Protein AF-A0A9E5GYP3-F1 (afdb_monomer)

Sequence (177 aa):
MTAVTFFKGFFLGASLIMAIGLQNAFVLRQGIKKHHVFVTALTASLIDVMLIGSGVLGFGALLEKFPSLITYITWGGAAFLIVYGAKSFYRAFKPAVLSQDQAKGLIQQGSAKEIILIIMGISLLNPHVYLDTVVLIGGLAAGYGEQGKYIFGLGAMIASFCWFFALGYGARLLAPF

Nearest PDB structures (foldseek):
  9baa-assembly1_A  TM=1.737E-01  e=2.968E+00  Acetivibrio thermocellus ATCC 27405
  8vp9-assembly1_A  TM=1.702E-01  e=5.700E+00  Acetivibrio thermocellus ATCC 27405
  8vp6-assembly1_B  TM=1.691E-01  e=8.277E+00  Acetivibrio thermocellus ATCC 27405
  4ry2-assembly1_B  TM=1.717E-01  e=9.086E+00  Acetivibrio thermocellus ATCC 27405

Structure (mmCIF, N/CA/C/O backbone):
data_AF-A0A9E5GYP3-F1
#
_entry.id   AF-A0A9E5GYP3-F1
#
loop_
_atom_site.group_PDB
_atom_site.id
_atom_site.type_symbol
_atom_site.label_atom_id
_atom_site.label_alt_id
_atom_site.label_comp_id
_atom_site.label_asym_id
_atom_site.label_entity_id
_atom_site.label_seq_id
_atom_site.pdbx_PDB_ins_code
_atom_site.Cartn_x
_atom_site.Cartn_y
_atom_site.Cartn_z
_atom_site.occupancy
_atom_site.B_iso_or_equiv
_atom_site.auth_seq_id
_atom_site.auth_comp_id
_atom_site.auth_asym_id
_atom_site.auth_atom_id
_atom_site.pdbx_PDB_model_num
ATOM 1 N N . MET A 1 1 ? -26.159 -1.024 12.342 1.00 70.94 1 MET A N 1
ATOM 2 C CA . MET A 1 1 ? -24.928 -0.272 12.694 1.00 70.94 1 MET A CA 1
ATOM 3 C C . MET A 1 1 ? -23.683 -0.851 12.018 1.00 70.94 1 MET A C 1
ATOM 5 O O . MET A 1 1 ? -22.913 -0.086 11.461 1.00 70.94 1 MET A O 1
ATOM 9 N N . THR A 1 2 ? -23.536 -2.176 11.958 1.00 85.75 2 THR A N 1
ATOM 10 C CA . THR A 1 2 ? -22.434 -2.932 11.321 1.00 85.75 2 THR A CA 1
ATOM 11 C C . THR A 1 2 ? -22.133 -2.526 9.871 1.00 85.75 2 THR A C 1
ATOM 13 O O . THR A 1 2 ? -21.001 -2.179 9.552 1.00 85.75 2 THR A O 1
ATOM 16 N N . ALA A 1 3 ? -23.149 -2.500 9.000 1.00 90.81 3 ALA A N 1
ATOM 17 C CA . ALA A 1 3 ? -22.970 -2.144 7.587 1.00 90.81 3 ALA A CA 1
ATOM 18 C C . ALA A 1 3 ? -22.497 -0.692 7.396 1.00 90.81 3 ALA A C 1
ATOM 20 O O . ALA A 1 3 ? -21.638 -0.416 6.566 1.00 90.81 3 ALA A O 1
ATOM 21 N N . VAL A 1 4 ? -23.008 0.237 8.208 1.00 93.62 4 VAL A N 1
ATOM 22 C CA . VAL A 1 4 ? -22.588 1.645 8.166 1.00 93.62 4 VAL A CA 1
ATOM 23 C C . VAL A 1 4 ? -21.117 1.772 8.565 1.00 93.62 4 VAL A C 1
ATOM 25 O O . VAL A 1 4 ? -20.367 2.468 7.890 1.00 93.62 4 VAL A O 1
ATOM 28 N N . THR A 1 5 ? -20.679 1.072 9.615 1.00 93.75 5 THR A N 1
ATOM 29 C CA . THR A 1 5 ? -19.269 1.045 10.036 1.00 93.75 5 THR A CA 1
ATOM 30 C C . THR A 1 5 ? -18.357 0.482 8.947 1.00 93.75 5 THR A C 1
ATOM 32 O O . THR A 1 5 ? -17.301 1.053 8.682 1.00 93.75 5 THR A O 1
ATOM 35 N N . PHE A 1 6 ? -18.789 -0.587 8.274 1.00 96.25 6 PHE A N 1
ATOM 36 C CA . PHE A 1 6 ? -18.064 -1.163 7.145 1.00 96.25 6 PHE A CA 1
ATOM 37 C C . PHE A 1 6 ? -17.876 -0.145 6.015 1.00 96.25 6 PHE A C 1
ATOM 39 O O . PHE A 1 6 ? -16.750 0.104 5.592 1.00 96.25 6 PHE A O 1
ATOM 46 N N . PHE A 1 7 ? -18.959 0.496 5.560 1.00 96.75 7 PHE A N 1
ATOM 47 C CA . PHE A 1 7 ? -18.877 1.477 4.476 1.00 96.75 7 PHE A CA 1
ATOM 48 C C . PHE A 1 7 ? -18.077 2.721 4.867 1.00 96.75 7 PHE A C 1
ATOM 50 O O . PHE A 1 7 ? -17.351 3.254 4.035 1.00 96.75 7 PHE A O 1
ATOM 57 N N . LYS A 1 8 ? -18.139 3.161 6.130 1.00 95.19 8 LYS A N 1
ATOM 58 C CA . LYS A 1 8 ? -17.270 4.240 6.623 1.00 95.19 8 LYS A CA 1
ATOM 59 C C . LYS A 1 8 ? -15.792 3.868 6.506 1.00 95.19 8 LYS A C 1
ATOM 61 O O . LYS A 1 8 ? -15.014 4.678 6.012 1.00 95.19 8 LYS A O 1
ATOM 66 N N . GLY A 1 9 ? -15.423 2.649 6.904 1.00 95.00 9 GLY A N 1
ATOM 67 C CA . GLY A 1 9 ? -14.063 2.135 6.740 1.00 95.00 9 GLY A CA 1
ATOM 68 C C . GLY A 1 9 ? -13.656 2.025 5.273 1.00 95.00 9 GLY A C 1
ATOM 69 O O . GLY A 1 9 ? -12.572 2.461 4.900 1.00 95.00 9 GLY A O 1
ATOM 70 N N . PHE A 1 10 ? -14.558 1.527 4.426 1.00 97.00 10 PHE A N 1
ATOM 71 C CA . PHE A 1 10 ? -14.339 1.412 2.986 1.00 97.00 10 PHE A CA 1
ATOM 72 C C . PHE A 1 10 ? -14.071 2.768 2.328 1.00 97.00 10 PHE A C 1
ATOM 74 O O . PHE A 1 10 ? -13.050 2.933 1.670 1.00 97.00 10 PHE A O 1
ATOM 81 N N . PHE A 1 11 ? -14.951 3.756 2.513 1.00 96.25 11 PHE A N 1
ATOM 82 C CA . PHE A 1 11 ? -14.794 5.060 1.866 1.00 96.25 11 PHE A CA 1
ATOM 83 C C . PHE A 1 11 ? -13.613 5.849 2.424 1.00 96.25 11 PHE A C 1
ATOM 85 O O . PHE A 1 11 ? -12.901 6.487 1.649 1.00 96.25 11 PHE A O 1
ATOM 92 N N . LEU A 1 12 ? -13.361 5.772 3.735 1.00 94.19 12 LEU A N 1
ATOM 93 C CA . LEU A 1 12 ? -12.178 6.399 4.312 1.00 94.19 12 LEU A CA 1
ATOM 94 C C . LEU A 1 12 ? -10.899 5.756 3.759 1.00 94.19 12 LEU A C 1
ATOM 96 O O . LEU A 1 12 ? -10.033 6.469 3.257 1.00 94.19 12 LEU A O 1
ATOM 100 N N . GLY A 1 13 ? -10.802 4.424 3.789 1.00 92.81 13 GLY A N 1
ATOM 101 C CA . GLY A 1 13 ? -9.663 3.693 3.235 1.00 92.81 13 GLY A CA 1
ATOM 102 C C . GLY A 1 13 ? -9.452 4.014 1.756 1.00 92.81 13 GLY A C 1
ATOM 103 O O . GLY A 1 13 ? -8.348 4.374 1.360 1.00 92.81 13 GLY A O 1
ATOM 104 N N . ALA A 1 14 ? -10.521 3.998 0.956 1.00 93.19 14 ALA A N 1
ATOM 105 C CA . ALA A 1 14 ? -10.467 4.385 -0.450 1.00 93.19 14 ALA A CA 1
ATOM 106 C C . ALA A 1 14 ? -9.931 5.812 -0.631 1.00 93.19 14 ALA A C 1
ATOM 108 O O . ALA A 1 14 ? -9.063 6.020 -1.469 1.00 93.19 14 ALA A O 1
ATOM 109 N N . SER A 1 15 ? -10.402 6.784 0.158 1.00 92.50 15 SER A N 1
ATOM 110 C CA . SER A 1 15 ? -9.975 8.184 0.029 1.00 92.50 15 SER A CA 1
ATOM 111 C C . SER A 1 15 ? -8.478 8.382 0.285 1.00 92.50 15 SER A C 1
ATOM 113 O O . SER A 1 15 ? -7.828 9.134 -0.439 1.00 92.50 15 SER A O 1
ATOM 115 N N . LEU A 1 16 ? -7.922 7.661 1.262 1.00 89.06 16 LEU A N 1
ATOM 116 C CA . LEU A 1 16 ? -6.511 7.750 1.635 1.00 89.06 16 LEU A CA 1
ATOM 117 C C . LEU A 1 16 ? -5.613 7.031 0.623 1.00 89.06 16 LEU A C 1
ATOM 119 O O . LEU A 1 16 ? -4.602 7.575 0.194 1.00 89.06 16 LEU A O 1
ATOM 123 N N . ILE A 1 17 ? -6.008 5.832 0.187 1.00 88.50 17 ILE A N 1
ATOM 124 C CA . ILE A 1 17 ? -5.211 5.011 -0.739 1.00 88.50 17 ILE A CA 1
ATOM 125 C C . ILE A 1 17 ? -5.249 5.585 -2.166 1.00 88.50 17 ILE A C 1
ATOM 127 O O . ILE A 1 17 ? -4.297 5.435 -2.9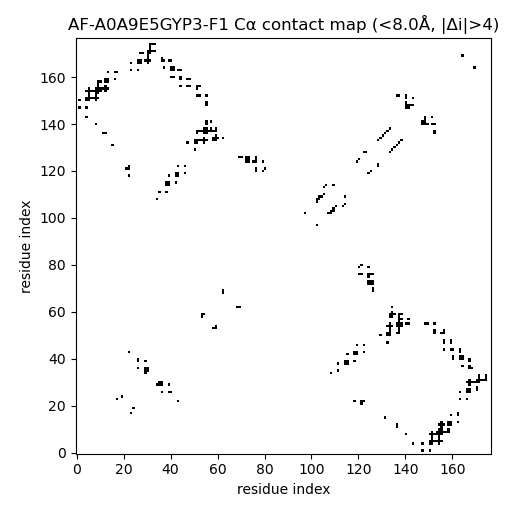35 1.00 88.50 17 ILE A O 1
ATOM 131 N N . MET A 1 18 ? -6.339 6.261 -2.541 1.00 86.38 18 MET A N 1
ATOM 132 C CA . MET A 1 18 ? -6.530 6.831 -3.877 1.00 86.38 18 MET A CA 1
ATOM 133 C C . MET A 1 18 ? -5.613 8.027 -4.163 1.00 86.38 18 MET A C 1
ATOM 135 O O . MET A 1 18 ? -5.339 8.312 -5.332 1.00 86.38 18 MET A O 1
ATOM 139 N N . ALA A 1 19 ? -5.092 8.698 -3.128 1.00 84.38 19 ALA A N 1
ATOM 140 C CA . ALA A 1 19 ? -4.111 9.766 -3.291 1.00 84.38 19 ALA A CA 1
ATOM 141 C C . ALA A 1 19 ? -2.922 9.274 -4.141 1.00 84.38 19 ALA A C 1
ATOM 143 O O . ALA A 1 19 ? -2.293 8.252 -3.856 1.00 84.38 19 ALA A O 1
ATOM 144 N N . ILE A 1 20 ? -2.636 9.958 -5.254 1.00 73.69 20 ILE A N 1
ATOM 145 C CA . ILE A 1 20 ? -1.665 9.468 -6.240 1.00 73.69 20 ILE A CA 1
ATOM 146 C C . ILE A 1 20 ? -0.243 9.632 -5.691 1.00 73.69 20 ILE A C 1
ATOM 148 O O . ILE A 1 20 ? 0.346 10.706 -5.757 1.00 73.69 20 ILE A O 1
ATOM 152 N N . GLY A 1 21 ? 0.311 8.533 -5.178 1.00 84.25 21 GLY A N 1
ATOM 153 C CA . GLY A 1 21 ? 1.713 8.408 -4.781 1.00 84.25 21 GLY A CA 1
ATOM 154 C C . GLY A 1 21 ? 2.559 7.580 -5.754 1.00 84.25 21 GLY A C 1
ATOM 155 O O . GLY A 1 21 ? 2.093 7.100 -6.793 1.00 84.25 21 GLY A O 1
ATOM 156 N N . LEU A 1 22 ? 3.822 7.352 -5.380 1.00 84.88 22 LEU A N 1
ATOM 157 C CA . LEU A 1 22 ? 4.777 6.564 -6.170 1.00 84.88 22 LEU A CA 1
ATOM 158 C C . LEU A 1 22 ? 4.298 5.116 -6.405 1.00 84.88 22 LEU A C 1
ATOM 160 O O . LEU A 1 22 ? 4.493 4.572 -7.492 1.00 84.88 22 LEU A O 1
ATOM 164 N N . GLN A 1 23 ? 3.635 4.509 -5.414 1.00 89.62 23 GLN A N 1
ATOM 165 C CA . GLN A 1 23 ? 3.045 3.168 -5.513 1.00 89.62 23 GLN A CA 1
ATOM 166 C C . GLN A 1 23 ? 1.935 3.122 -6.570 1.00 89.62 23 GLN A C 1
ATOM 168 O O . GLN A 1 23 ? 1.993 2.293 -7.477 1.00 89.62 23 GLN A O 1
ATOM 173 N N . ASN A 1 24 ? 0.977 4.054 -6.515 1.00 92.00 24 ASN A N 1
ATOM 174 C CA . ASN A 1 24 ? -0.117 4.147 -7.487 1.00 92.00 24 ASN A CA 1
ATOM 175 C C . ASN A 1 24 ? 0.416 4.391 -8.906 1.00 92.00 24 ASN A C 1
ATOM 177 O O . ASN A 1 24 ? -0.006 3.719 -9.847 1.00 92.00 24 ASN A O 1
ATOM 181 N N . ALA A 1 25 ? 1.408 5.275 -9.064 1.00 89.19 25 ALA A N 1
ATOM 182 C CA . ALA A 1 25 ? 2.066 5.510 -10.349 1.00 89.19 25 ALA A CA 1
ATOM 183 C C . ALA A 1 25 ? 2.776 4.253 -10.886 1.00 89.19 25 ALA A C 1
ATOM 185 O O . ALA A 1 25 ? 2.731 3.967 -12.086 1.00 89.19 25 ALA A O 1
ATOM 186 N N . PHE A 1 26 ? 3.412 3.470 -10.009 1.00 88.88 26 PHE A N 1
ATOM 187 C CA . PHE A 1 26 ? 4.049 2.213 -10.392 1.00 88.88 26 PHE A CA 1
ATOM 188 C C . PHE A 1 26 ? 3.023 1.156 -10.824 1.00 88.88 26 PHE A C 1
ATOM 190 O O . PHE A 1 26 ? 3.198 0.548 -11.882 1.00 88.88 26 PHE A O 1
ATOM 197 N N . VAL A 1 27 ? 1.935 0.978 -10.065 1.00 91.25 27 VAL A N 1
ATOM 198 C CA . VAL A 1 27 ? 0.825 0.068 -10.405 1.00 91.25 27 VAL A CA 1
ATOM 199 C C . VAL A 1 27 ? 0.217 0.441 -11.758 1.00 91.25 27 VAL A C 1
ATOM 201 O O . VAL A 1 27 ? 0.082 -0.420 -12.629 1.00 91.25 27 VAL A O 1
ATOM 204 N N . LEU A 1 28 ? -0.058 1.732 -11.975 1.00 90.62 28 LEU A N 1
ATOM 205 C CA . LEU A 1 28 ? -0.569 2.260 -13.239 1.00 90.62 28 LEU A CA 1
ATOM 206 C C . LEU A 1 28 ? 0.378 1.933 -14.403 1.00 90.62 28 LEU A C 1
ATOM 208 O O . LEU A 1 28 ? -0.052 1.422 -15.436 1.00 90.62 28 LEU A O 1
ATOM 212 N N . ARG A 1 29 ? 1.688 2.157 -14.231 1.00 87.31 29 ARG A N 1
ATOM 213 C CA . ARG A 1 29 ? 2.698 1.876 -15.263 1.00 87.31 29 ARG A CA 1
ATOM 214 C C . ARG A 1 29 ? 2.773 0.390 -15.623 1.00 87.31 29 ARG A C 1
ATOM 216 O O . ARG A 1 29 ? 2.920 0.072 -16.802 1.00 87.31 29 ARG A O 1
ATOM 223 N N . GLN A 1 30 ? 2.690 -0.512 -14.642 1.00 87.50 30 GLN A N 1
ATOM 224 C CA . GLN A 1 30 ? 2.645 -1.958 -14.903 1.00 87.50 30 GLN A CA 1
ATOM 225 C C . GLN A 1 30 ? 1.351 -2.360 -15.620 1.00 87.50 30 GLN A C 1
ATOM 227 O O . GLN A 1 30 ? 1.383 -3.172 -16.546 1.00 87.50 30 GLN A O 1
ATOM 232 N N . GLY A 1 31 ? 0.233 -1.730 -15.250 1.00 88.69 31 GLY A N 1
ATOM 233 C CA . GLY A 1 31 ? -1.062 -1.880 -15.907 1.00 88.69 31 GLY A CA 1
ATOM 234 C C . GLY A 1 31 ? -1.042 -1.485 -17.385 1.00 88.69 31 GLY A C 1
ATOM 235 O O . GLY A 1 31 ? -1.371 -2.313 -18.234 1.00 88.69 31 GLY A O 1
ATOM 236 N N . ILE A 1 32 ? -0.560 -0.278 -17.708 1.00 87.88 32 ILE A N 1
ATOM 237 C CA . ILE A 1 32 ? -0.407 0.215 -19.093 1.00 87.88 32 ILE A CA 1
ATOM 238 C C . ILE A 1 32 ? 0.485 -0.728 -19.908 1.00 87.88 32 ILE A C 1
ATOM 240 O O . ILE A 1 32 ? 0.187 -1.055 -21.052 1.00 87.88 32 ILE A O 1
ATOM 244 N N . LYS A 1 33 ? 1.573 -1.221 -19.312 1.00 84.12 33 LYS A N 1
ATOM 245 C CA . LYS A 1 33 ? 2.493 -2.153 -19.974 1.00 84.12 33 LYS A CA 1
ATOM 246 C C . LYS A 1 33 ? 1.984 -3.597 -20.044 1.00 84.12 33 LYS A C 1
ATOM 248 O O . LYS A 1 33 ? 2.672 -4.438 -20.610 1.00 84.12 33 LYS A O 1
ATOM 253 N N . LYS A 1 34 ? 0.823 -3.907 -19.454 1.00 84.56 34 LYS A N 1
ATOM 254 C CA . LYS A 1 34 ? 0.227 -5.255 -19.374 1.00 84.56 34 LYS A CA 1
ATOM 255 C C . LYS A 1 34 ? 1.160 -6.320 -18.761 1.00 84.56 34 LYS A C 1
ATOM 257 O O . LYS A 1 34 ? 0.924 -7.513 -18.930 1.00 84.56 34 LYS A O 1
ATOM 262 N N . HIS A 1 35 ? 2.169 -5.919 -17.986 1.00 83.62 35 HIS A N 1
ATOM 263 C CA . HIS A 1 35 ? 3.149 -6.825 -17.379 1.00 83.62 35 HIS A CA 1
ATOM 264 C C . HIS A 1 35 ? 2.857 -7.042 -15.892 1.00 83.62 35 HIS A C 1
ATOM 266 O O . HIS A 1 35 ? 2.731 -6.086 -15.139 1.00 83.62 35 HIS A O 1
ATOM 272 N N . HIS A 1 36 ? 2.753 -8.309 -15.466 1.00 87.50 36 HIS A N 1
ATOM 273 C CA . HIS A 1 36 ? 2.615 -8.729 -14.057 1.00 87.50 36 HIS A CA 1
ATOM 274 C C . HIS A 1 36 ? 1.538 -7.990 -13.231 1.00 87.50 36 HIS A C 1
ATOM 276 O O . HIS A 1 36 ? 1.617 -7.952 -12.007 1.00 87.50 36 HIS A O 1
ATOM 282 N N . VAL A 1 37 ? 0.495 -7.463 -13.882 1.00 90.75 37 VAL A N 1
ATOM 283 C CA . VAL A 1 37 ? -0.545 -6.627 -13.248 1.00 90.75 37 VAL A CA 1
ATOM 284 C C . VAL A 1 37 ? -1.172 -7.294 -12.024 1.00 90.75 37 VAL A C 1
ATOM 286 O O . VAL A 1 37 ? -1.354 -6.640 -11.003 1.00 90.75 37 VAL A O 1
ATOM 289 N N . PHE A 1 38 ? -1.447 -8.600 -12.101 1.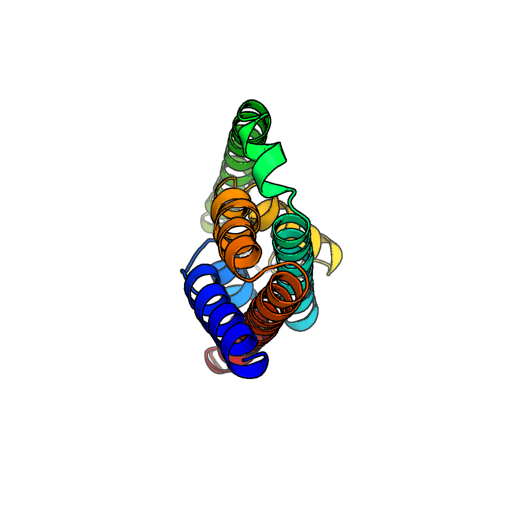00 93.81 38 PHE A N 1
ATOM 290 C CA . PHE A 1 38 ? -1.981 -9.362 -10.972 1.00 93.81 38 PHE A CA 1
ATOM 291 C C . PHE A 1 38 ? -1.025 -9.362 -9.774 1.00 93.81 38 PHE A C 1
ATOM 293 O O . PHE A 1 38 ? -1.440 -9.046 -8.667 1.00 93.81 38 PHE A O 1
ATOM 300 N N . VAL A 1 39 ? 0.258 -9.669 -9.997 1.00 93.38 39 VAL A N 1
ATOM 301 C CA . VAL A 1 39 ? 1.282 -9.706 -8.938 1.00 93.38 39 VAL A CA 1
ATOM 302 C C . VAL A 1 39 ? 1.452 -8.323 -8.319 1.00 93.38 39 VAL A C 1
ATOM 304 O O . VAL A 1 39 ? 1.550 -8.200 -7.102 1.00 93.38 39 VAL A O 1
ATOM 307 N N . THR A 1 40 ? 1.459 -7.281 -9.151 1.00 92.75 40 THR A N 1
ATOM 308 C CA . THR A 1 40 ? 1.569 -5.893 -8.709 1.00 92.75 40 THR A CA 1
ATOM 309 C C . THR A 1 40 ? 0.391 -5.479 -7.831 1.00 92.75 40 THR A C 1
ATOM 311 O O . THR A 1 40 ? 0.613 -5.021 -6.713 1.00 92.75 40 THR A O 1
ATOM 314 N N . ALA A 1 41 ? -0.843 -5.682 -8.300 1.00 95.19 41 ALA A N 1
ATOM 315 C CA . ALA A 1 41 ? -2.044 -5.342 -7.541 1.00 95.19 41 ALA A CA 1
ATOM 316 C C . ALA A 1 41 ? -2.147 -6.160 -6.247 1.00 95.19 41 ALA A C 1
ATOM 318 O O . ALA A 1 41 ? -2.361 -5.591 -5.184 1.00 95.19 41 ALA A O 1
ATOM 319 N N . LEU A 1 42 ? -1.906 -7.474 -6.316 1.00 96.31 42 LEU A N 1
ATOM 320 C CA . LEU A 1 42 ? -1.971 -8.355 -5.152 1.00 96.31 42 LEU A CA 1
ATOM 321 C C . LEU A 1 42 ? -0.945 -7.961 -4.086 1.00 96.31 42 LEU A C 1
ATOM 323 O O . LEU A 1 42 ? -1.286 -7.884 -2.913 1.00 96.31 42 LEU A O 1
ATOM 327 N N . THR A 1 43 ? 0.299 -7.693 -4.483 1.00 95.56 43 THR A N 1
ATOM 328 C CA . THR A 1 43 ? 1.361 -7.328 -3.535 1.00 95.56 43 THR A CA 1
ATOM 329 C C . THR A 1 43 ? 1.051 -6.000 -2.851 1.00 95.56 43 THR A C 1
ATOM 331 O O . THR A 1 43 ? 1.180 -5.903 -1.635 1.00 95.56 43 THR A O 1
ATOM 334 N N . ALA A 1 44 ? 0.598 -5.001 -3.616 1.00 94.75 44 ALA A N 1
ATOM 335 C CA . ALA A 1 44 ? 0.175 -3.710 -3.080 1.00 94.75 44 ALA A CA 1
ATOM 336 C C . ALA A 1 44 ? -0.977 -3.867 -2.072 1.00 94.75 44 ALA A C 1
ATOM 338 O O . ALA A 1 44 ? -0.862 -3.406 -0.940 1.00 94.75 44 ALA A O 1
ATOM 339 N N . SER A 1 45 ? -2.039 -4.592 -2.440 1.00 96.12 45 SER A N 1
ATOM 340 C CA . SER A 1 45 ? -3.177 -4.829 -1.546 1.00 96.12 45 SER A CA 1
ATOM 341 C C . SER A 1 45 ? -2.795 -5.619 -0.294 1.00 96.12 45 SER A C 1
ATOM 343 O O . SER A 1 45 ? -3.286 -5.315 0.786 1.00 96.12 45 SER A O 1
ATOM 345 N N . LEU A 1 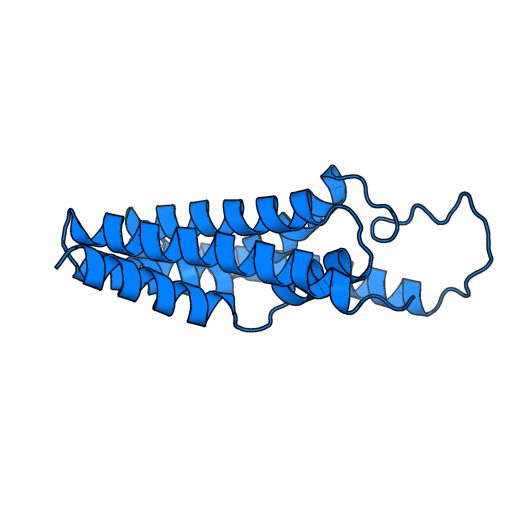46 ? -1.914 -6.621 -0.400 1.00 96.81 46 LEU A N 1
ATOM 346 C CA . LEU A 1 46 ? -1.480 -7.408 0.759 1.00 96.81 46 LEU A CA 1
ATOM 347 C C . LEU A 1 46 ? -0.678 -6.573 1.761 1.00 96.81 46 LEU A C 1
ATOM 349 O O . LEU A 1 46 ? -0.892 -6.719 2.963 1.00 96.81 46 LEU A O 1
ATOM 353 N N . ILE A 1 47 ? 0.211 -5.695 1.286 1.00 95.62 47 ILE A N 1
ATOM 354 C CA . ILE A 1 47 ? 0.963 -4.782 2.158 1.00 95.62 47 ILE A CA 1
ATOM 355 C C . ILE A 1 47 ? -0.003 -3.859 2.906 1.00 95.62 47 ILE A C 1
ATOM 357 O O . ILE A 1 47 ? 0.062 -3.774 4.131 1.00 95.62 47 ILE A O 1
ATOM 361 N N . ASP A 1 48 ? -0.938 -3.232 2.193 1.00 94.81 48 ASP A N 1
ATOM 362 C CA . ASP A 1 48 ? -1.946 -2.357 2.794 1.00 94.81 48 ASP A CA 1
ATOM 363 C C . ASP A 1 48 ? -2.806 -3.094 3.822 1.00 94.81 48 ASP A C 1
ATOM 365 O O . ASP A 1 48 ? -3.043 -2.585 4.912 1.00 94.81 48 ASP A O 1
ATOM 369 N N . VAL A 1 49 ? -3.247 -4.316 3.516 1.00 95.94 49 VAL A N 1
ATOM 370 C CA . VAL A 1 49 ? -4.053 -5.134 4.434 1.00 95.94 49 VAL A CA 1
ATOM 371 C C . VAL A 1 49 ? -3.280 -5.455 5.706 1.00 95.94 49 VAL A C 1
ATOM 373 O O . VAL A 1 49 ? -3.841 -5.360 6.797 1.00 95.94 49 VAL A O 1
ATOM 376 N N . MET A 1 50 ? -1.996 -5.801 5.592 1.00 96.06 50 MET A N 1
ATOM 377 C CA . MET A 1 50 ? -1.146 -6.037 6.758 1.00 96.06 50 MET A CA 1
ATOM 378 C C . MET A 1 50 ? -0.984 -4.768 7.602 1.00 96.06 50 MET A C 1
ATOM 380 O O . MET A 1 50 ? -1.119 -4.829 8.825 1.00 96.06 50 MET A O 1
ATOM 384 N N . LEU A 1 51 ? -0.754 -3.614 6.970 1.00 94.12 51 LEU A N 1
ATOM 385 C CA . LEU A 1 51 ? -0.593 -2.339 7.669 1.00 94.12 51 LEU A CA 1
ATOM 386 C C . LEU A 1 51 ? -1.896 -1.880 8.339 1.00 94.12 51 LEU A C 1
ATOM 388 O O . LEU A 1 51 ? -1.896 -1.616 9.541 1.00 94.12 51 LEU A O 1
ATOM 392 N N . ILE A 1 52 ? -3.018 -1.881 7.616 1.00 94.62 52 ILE A N 1
ATOM 393 C CA . ILE A 1 52 ? -4.350 -1.568 8.157 1.00 94.62 52 ILE A CA 1
ATOM 394 C C . ILE A 1 52 ? -4.685 -2.520 9.309 1.00 94.62 52 ILE A C 1
ATOM 396 O O . ILE A 1 52 ? -5.131 -2.080 10.367 1.00 94.62 52 ILE A O 1
ATOM 400 N N . GLY A 1 53 ? -4.431 -3.820 9.136 1.00 94.88 53 GLY A N 1
ATOM 401 C CA . GLY A 1 53 ? -4.633 -4.826 10.177 1.00 94.88 53 GLY A CA 1
ATOM 402 C C . GLY A 1 53 ? -3.820 -4.525 11.431 1.00 94.88 53 GLY A C 1
ATOM 403 O O . GLY A 1 53 ? -4.367 -4.548 12.531 1.00 94.88 53 GLY A O 1
ATOM 404 N N . SER A 1 54 ? -2.545 -4.161 11.275 1.00 93.88 54 SER A N 1
ATOM 405 C CA . SER A 1 54 ? -1.701 -3.762 12.404 1.00 93.88 54 SER A CA 1
ATOM 406 C C . SER A 1 54 ? -2.242 -2.514 13.11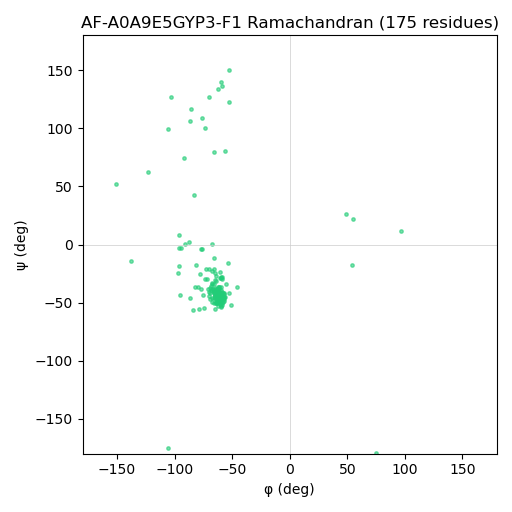6 1.00 93.88 54 SER A C 1
ATOM 408 O O . SER A 1 54 ? -2.326 -2.496 14.344 1.00 93.88 54 SER A O 1
ATOM 410 N N . GLY A 1 55 ? -2.715 -1.510 12.370 1.00 92.56 55 GLY A N 1
ATOM 411 C CA . GLY A 1 55 ? -3.350 -0.317 12.930 1.00 92.56 55 GLY A CA 1
ATOM 412 C C . GLY A 1 55 ? -4.597 -0.646 13.746 1.00 92.56 55 GLY A C 1
ATOM 413 O O . GLY A 1 55 ? -4.716 -0.220 14.893 1.00 92.56 55 GLY A O 1
ATOM 414 N N . VAL A 1 56 ? -5.491 -1.474 13.197 1.00 92.94 56 VAL A N 1
ATOM 415 C CA . VAL A 1 56 ? -6.738 -1.915 13.855 1.00 92.94 56 VAL A CA 1
ATOM 416 C C . VAL A 1 56 ? -6.465 -2.742 15.116 1.00 92.94 56 VAL A C 1
ATOM 418 O O . VAL A 1 56 ? -7.235 -2.681 16.074 1.00 92.94 56 VAL A O 1
ATOM 421 N N . LEU A 1 57 ? -5.357 -3.488 15.148 1.00 91.94 57 LEU A N 1
ATOM 422 C CA . LEU A 1 57 ? -4.892 -4.217 16.332 1.00 91.94 57 LEU A CA 1
ATOM 423 C C . LEU A 1 57 ? -4.243 -3.311 17.396 1.00 91.94 57 LEU A C 1
ATOM 425 O O . LEU A 1 57 ? -3.908 -3.794 18.474 1.00 91.94 57 LEU A O 1
ATOM 429 N N . GLY A 1 58 ? -4.092 -2.010 17.128 1.00 85.25 58 GLY A N 1
ATOM 430 C CA . GLY A 1 58 ? -3.582 -1.026 18.084 1.00 85.25 58 GLY A CA 1
ATOM 431 C C . GLY A 1 58 ? -2.088 -0.728 17.957 1.00 85.25 58 GLY A C 1
ATOM 432 O O . GLY A 1 58 ? -1.528 -0.050 18.817 1.00 85.25 58 GLY A O 1
ATOM 433 N N . PHE A 1 59 ? -1.428 -1.177 16.883 1.00 82.12 59 PHE A N 1
ATOM 434 C CA . PHE A 1 59 ? 0.000 -0.917 16.674 1.00 82.12 59 PHE A CA 1
ATOM 435 C C . PHE A 1 59 ? 0.304 0.580 16.462 1.00 82.12 59 PHE A C 1
ATOM 437 O O . PHE A 1 59 ? 1.416 1.019 16.736 1.00 82.12 59 PHE A O 1
ATOM 444 N N . GLY A 1 60 ? -0.688 1.394 16.072 1.00 76.69 60 GLY A N 1
ATOM 445 C CA . GLY A 1 60 ? -0.542 2.852 15.932 1.00 76.69 60 GLY A CA 1
ATOM 446 C C . GLY A 1 60 ? -0.080 3.549 17.217 1.00 76.69 60 GLY A C 1
ATOM 447 O O . GLY A 1 60 ? 0.852 4.347 17.177 1.00 76.69 60 GLY A O 1
ATOM 448 N N . ALA A 1 61 ? -0.627 3.157 18.373 1.00 77.25 61 ALA A N 1
ATOM 449 C CA . ALA A 1 61 ? -0.227 3.705 19.674 1.00 77.25 61 ALA A CA 1
ATOM 450 C C . ALA A 1 61 ? 1.206 3.307 20.079 1.00 77.25 61 ALA A C 1
ATOM 452 O O . ALA A 1 61 ? 1.840 3.970 20.901 1.00 77.25 61 ALA A O 1
ATOM 453 N N . LEU A 1 62 ? 1.730 2.212 19.516 1.00 77.62 62 LEU A N 1
ATOM 454 C CA . LEU A 1 62 ? 3.117 1.804 19.719 1.00 77.62 62 LEU A CA 1
ATOM 455 C C . LEU A 1 62 ? 4.068 2.656 18.870 1.00 77.62 62 LEU A C 1
ATOM 457 O O . LEU A 1 62 ? 5.123 3.043 19.365 1.00 77.62 62 LEU A O 1
ATOM 461 N N . LEU A 1 63 ? 3.690 3.001 17.632 1.00 77.38 63 LEU A N 1
ATOM 462 C CA . LEU A 1 63 ? 4.502 3.875 16.777 1.00 77.38 63 LEU A CA 1
ATOM 463 C C . LEU A 1 63 ? 4.686 5.275 17.374 1.00 77.38 63 LEU A C 1
ATOM 465 O O . LEU A 1 63 ? 5.784 5.820 17.287 1.00 77.38 63 LEU A O 1
ATOM 469 N N . GLU A 1 64 ? 3.665 5.826 18.036 1.00 76.88 64 GLU A N 1
ATOM 470 C CA . GLU A 1 64 ? 3.765 7.125 18.723 1.00 76.88 64 GLU A CA 1
ATOM 471 C C . GLU A 1 64 ? 4.828 7.132 19.833 1.00 76.88 64 GLU A C 1
ATOM 473 O O . GLU A 1 64 ? 5.445 8.162 20.102 1.00 76.88 64 GLU A O 1
ATOM 478 N N . LYS A 1 65 ? 5.097 5.974 20.450 1.00 82.69 65 LYS A N 1
ATOM 479 C CA . LYS A 1 65 ? 6.135 5.827 21.483 1.00 82.69 65 LYS A CA 1
ATOM 480 C C . LYS A 1 65 ? 7.543 5.658 20.914 1.00 82.69 65 LYS A C 1
ATOM 482 O O . LYS A 1 65 ? 8.511 5.861 21.643 1.00 82.69 65 LYS A O 1
ATOM 487 N N . PHE A 1 66 ? 7.673 5.303 19.636 1.00 82.88 66 PHE A N 1
ATOM 488 C CA . PHE A 1 66 ? 8.955 5.074 18.968 1.00 82.88 66 PHE A CA 1
ATOM 489 C C . PHE A 1 66 ? 9.117 5.967 17.726 1.00 82.88 66 PHE A C 1
ATOM 491 O O . PHE A 1 66 ? 9.300 5.453 16.618 1.00 82.88 66 PHE A O 1
ATOM 498 N N . PRO A 1 67 ? 9.131 7.307 17.880 1.00 79.94 67 PRO A N 1
ATOM 499 C CA . PRO A 1 67 ? 9.259 8.230 16.748 1.00 79.94 67 PRO A CA 1
ATOM 500 C C . PRO A 1 67 ? 10.562 8.020 15.960 1.00 79.94 67 PRO A C 1
ATOM 502 O O . PRO A 1 67 ? 10.597 8.213 14.745 1.00 79.94 67 PRO A O 1
ATOM 505 N N . SER A 1 68 ? 11.623 7.535 16.616 1.00 84.50 68 SER A N 1
ATOM 506 C CA . SER A 1 68 ? 12.895 7.203 15.966 1.00 84.50 68 SER A CA 1
ATOM 507 C C . SER A 1 68 ? 12.752 6.147 14.865 1.00 84.50 68 SER A C 1
ATOM 509 O O . SER A 1 68 ? 13.506 6.191 13.896 1.00 84.50 68 SER A O 1
ATOM 511 N N . LEU A 1 69 ? 11.779 5.228 14.961 1.00 82.56 69 LEU A N 1
ATOM 512 C CA . LEU A 1 69 ? 11.533 4.215 13.930 1.00 82.56 69 LEU A CA 1
ATOM 513 C C . LEU A 1 69 ? 11.121 4.862 12.602 1.00 82.56 69 LEU A C 1
ATOM 515 O O . LEU A 1 69 ? 11.672 4.521 11.556 1.00 82.56 69 LEU A O 1
ATOM 519 N N . ILE A 1 70 ? 10.214 5.843 12.653 1.00 83.31 70 ILE A N 1
ATOM 520 C CA . ILE A 1 70 ? 9.801 6.618 11.477 1.00 83.31 70 ILE A CA 1
ATOM 521 C C . ILE A 1 70 ? 10.992 7.378 10.893 1.00 83.31 70 ILE A C 1
ATOM 523 O O . ILE A 1 70 ? 11.152 7.410 9.673 1.00 83.31 70 ILE A O 1
ATOM 527 N N . THR A 1 71 ? 11.874 7.926 11.731 1.00 85.62 71 THR A N 1
ATOM 528 C CA . THR A 1 71 ? 13.099 8.591 11.264 1.00 85.62 71 THR A CA 1
ATOM 529 C C . THR A 1 71 ? 14.006 7.628 10.497 1.00 85.62 71 THR A C 1
ATOM 531 O O . THR A 1 71 ? 14.428 7.948 9.386 1.00 85.62 71 THR A O 1
ATOM 534 N N . TYR A 1 72 ? 14.275 6.430 11.026 1.00 87.62 72 TYR A N 1
ATOM 535 C CA . TYR A 1 72 ? 15.105 5.439 10.329 1.00 87.62 72 TYR A CA 1
ATOM 536 C C . TYR A 1 72 ? 14.479 4.975 9.009 1.00 87.62 72 TYR A C 1
ATOM 538 O O . TYR A 1 72 ? 15.177 4.903 7.997 1.00 87.62 72 TYR A O 1
ATOM 546 N N . ILE A 1 73 ? 13.166 4.724 8.998 1.00 86.06 73 ILE A N 1
ATOM 547 C CA . ILE A 1 73 ? 12.419 4.382 7.779 1.00 86.06 73 ILE A CA 1
ATOM 548 C C . ILE A 1 73 ? 12.519 5.518 6.757 1.00 86.06 73 ILE A C 1
ATOM 550 O O . ILE A 1 73 ? 12.782 5.255 5.588 1.00 86.06 73 ILE A O 1
ATOM 554 N N . THR A 1 74 ? 12.392 6.774 7.192 1.00 85.50 74 THR A N 1
ATOM 555 C CA . THR A 1 74 ? 12.497 7.958 6.324 1.00 85.50 74 THR A CA 1
ATOM 556 C C . THR A 1 74 ? 13.856 8.030 5.636 1.00 85.50 74 THR A C 1
ATOM 558 O O . THR A 1 74 ? 13.921 8.194 4.419 1.00 85.50 74 THR A O 1
ATOM 561 N N . TRP A 1 75 ? 14.949 7.869 6.387 1.00 89.88 75 TRP A N 1
ATOM 562 C CA . TRP A 1 75 ? 16.296 7.869 5.811 1.00 89.88 75 TRP A CA 1
ATOM 563 C C . TRP A 1 75 ? 16.529 6.671 4.880 1.00 89.88 75 TRP A C 1
ATOM 565 O O . TRP A 1 75 ? 17.108 6.837 3.805 1.00 89.88 75 TRP A O 1
ATOM 575 N N . GLY A 1 76 ? 16.029 5.483 5.240 1.00 87.44 76 GLY A N 1
ATOM 576 C CA . GLY A 1 76 ? 16.079 4.296 4.382 1.00 87.44 76 GLY A CA 1
ATOM 577 C C . GLY A 1 76 ? 15.305 4.477 3.072 1.00 87.44 76 GLY A C 1
ATOM 578 O O . GLY A 1 76 ? 15.813 4.154 1.997 1.00 87.44 76 GLY A O 1
ATOM 579 N N . GLY A 1 77 ? 14.109 5.060 3.143 1.00 85.25 77 GLY A N 1
ATOM 580 C CA . GLY A 1 77 ? 13.285 5.408 1.988 1.00 85.25 77 GLY A CA 1
ATOM 581 C C . GLY A 1 77 ? 13.915 6.468 1.111 1.00 85.25 77 GLY A C 1
ATOM 582 O O . GLY A 1 77 ? 13.976 6.285 -0.101 1.00 85.25 77 GLY A O 1
ATOM 583 N N . ALA A 1 78 ? 14.466 7.529 1.700 1.00 87.38 78 ALA A N 1
ATOM 584 C CA . ALA A 1 78 ? 15.195 8.551 0.959 1.00 87.38 78 ALA A CA 1
ATOM 585 C C . ALA A 1 78 ? 16.366 7.937 0.178 1.00 87.38 78 ALA A C 1
ATOM 587 O O . ALA A 1 78 ? 16.478 8.154 -1.028 1.00 87.38 78 ALA A O 1
ATOM 588 N N . ALA A 1 79 ? 17.188 7.102 0.823 1.00 88.69 79 ALA A N 1
ATOM 589 C CA . ALA A 1 79 ? 18.291 6.411 0.161 1.00 88.69 79 ALA A CA 1
ATOM 590 C C . ALA A 1 79 ? 17.801 5.500 -0.980 1.00 88.69 79 ALA A C 1
ATOM 592 O O . ALA A 1 79 ? 18.325 5.562 -2.095 1.00 88.69 79 ALA A O 1
ATOM 593 N N . PHE A 1 80 ? 16.760 4.697 -0.737 1.00 85.81 80 PHE A N 1
ATOM 594 C CA . PHE A 1 80 ? 16.165 3.829 -1.753 1.00 85.81 80 PHE A CA 1
ATOM 595 C C . PHE A 1 80 ? 15.629 4.622 -2.952 1.00 85.81 80 PHE A C 1
ATOM 597 O O . PHE A 1 80 ? 15.917 4.275 -4.099 1.00 85.81 80 PHE A O 1
ATOM 604 N N . LEU A 1 81 ? 14.890 5.706 -2.706 1.00 83.94 81 LEU A N 1
ATOM 605 C CA . LEU A 1 81 ? 14.314 6.559 -3.744 1.00 83.94 81 LEU A CA 1
ATOM 606 C C . LEU A 1 81 ? 15.383 7.309 -4.536 1.00 83.94 81 LEU A C 1
ATOM 608 O O . LEU A 1 81 ? 15.252 7.410 -5.753 1.00 83.94 81 LEU A O 1
ATOM 612 N N . ILE A 1 82 ? 16.455 7.775 -3.889 1.00 86.75 82 ILE A N 1
ATOM 613 C CA . ILE A 1 82 ? 17.602 8.385 -4.573 1.00 86.75 82 ILE A CA 1
ATOM 614 C C . ILE A 1 82 ? 18.239 7.371 -5.521 1.00 86.75 82 ILE A C 1
ATOM 616 O O . ILE A 1 82 ? 18.415 7.664 -6.703 1.00 86.75 8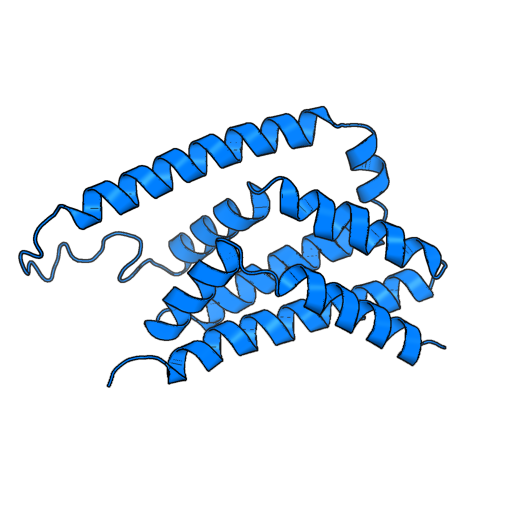2 ILE A O 1
ATOM 620 N N . VAL A 1 83 ? 18.533 6.157 -5.046 1.00 85.00 83 VAL A N 1
ATOM 621 C CA . VAL A 1 83 ? 19.139 5.103 -5.876 1.00 85.00 83 VAL A CA 1
ATOM 622 C C . VAL A 1 83 ? 18.212 4.714 -7.028 1.00 85.00 83 VAL A C 1
ATOM 624 O O . VAL A 1 83 ? 18.641 4.621 -8.182 1.00 85.00 83 VAL A O 1
ATOM 627 N N . TYR A 1 84 ? 16.928 4.507 -6.742 1.00 80.69 84 TYR A N 1
ATOM 628 C CA . TYR A 1 84 ? 15.935 4.134 -7.743 1.00 80.69 84 TYR A CA 1
ATOM 629 C C . TYR A 1 84 ? 15.710 5.244 -8.782 1.00 80.69 84 TYR A C 1
ATOM 631 O O . TYR A 1 84 ? 15.661 4.976 -9.989 1.00 80.69 84 TYR A O 1
ATOM 639 N N . GLY A 1 85 ? 15.615 6.493 -8.328 1.00 81.50 85 GLY A N 1
ATOM 640 C CA . GLY A 1 85 ? 15.463 7.687 -9.152 1.00 81.50 85 GLY A CA 1
ATOM 641 C C . GLY A 1 85 ? 16.679 7.919 -10.042 1.00 81.50 85 GLY A C 1
ATOM 642 O O . GLY A 1 85 ? 16.525 8.025 -11.256 1.00 81.50 85 GLY A O 1
ATOM 643 N N . ALA A 1 86 ? 17.891 7.875 -9.480 1.00 85.62 86 ALA A N 1
ATOM 644 C CA . ALA A 1 86 ? 19.142 8.007 -10.226 1.00 85.62 86 ALA A CA 1
ATOM 645 C C . ALA A 1 86 ? 19.279 6.921 -11.302 1.00 85.62 86 ALA A C 1
ATOM 647 O O . ALA A 1 86 ? 19.610 7.211 -12.452 1.00 85.62 86 ALA A O 1
ATOM 648 N N . LYS A 1 87 ? 18.943 5.669 -10.971 1.00 80.69 87 LYS A N 1
ATOM 649 C CA . LYS A 1 87 ? 18.937 4.561 -11.935 1.00 80.69 87 LYS A CA 1
ATOM 650 C C . LYS A 1 87 ? 17.916 4.769 -13.051 1.00 80.69 87 LYS A C 1
ATOM 652 O O . LYS A 1 87 ? 18.188 4.425 -14.201 1.00 80.69 87 LYS A O 1
ATOM 657 N N . SER A 1 88 ? 16.744 5.307 -12.724 1.00 75.75 88 SER A N 1
ATOM 658 C CA . SER A 1 88 ? 15.700 5.619 -13.704 1.00 75.75 88 SER A CA 1
ATOM 659 C C . SER A 1 88 ? 16.111 6.779 -14.615 1.00 75.75 88 SER A C 1
ATOM 661 O O . SER A 1 88 ? 15.930 6.682 -15.826 1.00 75.75 88 SER A O 1
ATOM 663 N N . PHE A 1 89 ? 16.732 7.819 -14.055 1.00 82.81 89 PHE A N 1
ATOM 664 C CA . PHE A 1 89 ? 17.250 8.976 -14.783 1.00 82.81 89 PHE A CA 1
ATOM 665 C C . PHE A 1 89 ? 18.380 8.579 -15.734 1.00 82.81 89 PHE A C 1
ATOM 667 O O . PHE A 1 89 ? 18.286 8.827 -16.929 1.00 82.81 89 PHE A O 1
ATOM 674 N N . TYR A 1 90 ? 19.386 7.845 -15.249 1.00 79.75 90 TYR A N 1
ATOM 675 C CA . TYR A 1 90 ? 20.495 7.349 -16.072 1.00 79.75 90 TYR A CA 1
ATOM 676 C C . TYR A 1 90 ? 20.019 6.521 -17.278 1.00 79.75 90 TYR A C 1
ATOM 678 O O . TYR A 1 90 ? 20.606 6.571 -18.356 1.00 79.75 90 TYR A O 1
ATOM 686 N N . ARG A 1 91 ? 18.920 5.774 -17.123 1.00 69.12 91 ARG A N 1
ATOM 687 C CA . ARG A 1 91 ? 18.324 4.989 -18.213 1.00 69.12 91 ARG A CA 1
ATOM 688 C C . ARG A 1 91 ? 17.630 5.839 -19.269 1.00 69.12 91 ARG A C 1
ATOM 690 O O . ARG A 1 91 ? 17.614 5.420 -20.418 1.00 69.12 91 ARG A O 1
ATOM 697 N N . ALA A 1 92 ? 17.089 7.002 -18.910 1.00 74.38 92 ALA A N 1
ATOM 698 C CA . ALA A 1 92 ? 16.473 7.906 -19.878 1.00 74.38 92 ALA A CA 1
ATOM 699 C C . ALA A 1 92 ? 17.497 8.472 -20.883 1.00 74.38 92 ALA A C 1
ATOM 701 O O . ALA A 1 92 ? 17.122 8.805 -22.001 1.00 74.38 92 ALA A O 1
ATOM 702 N N . PHE A 1 93 ? 18.784 8.517 -20.512 1.00 75.69 93 PHE A N 1
ATOM 703 C CA . PHE A 1 93 ? 19.874 9.013 -21.363 1.00 75.69 93 PHE A CA 1
ATOM 704 C C . PHE A 1 93 ? 20.613 7.928 -22.157 1.00 75.69 93 PHE A C 1
ATOM 706 O O . PHE A 1 93 ? 21.497 8.267 -22.942 1.00 75.69 93 PHE A O 1
ATOM 713 N N . LYS A 1 94 ? 20.289 6.635 -21.994 1.00 65.12 94 LYS A N 1
ATOM 714 C CA . LYS A 1 94 ? 20.848 5.586 -22.862 1.00 65.12 94 LYS A CA 1
ATOM 715 C C . LYS A 1 94 ? 19.992 5.457 -24.129 1.00 65.12 94 LYS A C 1
ATOM 717 O O . LYS A 1 94 ? 18.831 5.064 -24.007 1.00 65.12 94 LYS A O 1
ATOM 722 N N . PRO A 1 95 ? 20.536 5.737 -25.331 1.00 51.59 95 PRO A N 1
ATOM 723 C CA . PRO A 1 95 ? 19.825 5.511 -26.581 1.00 51.59 95 PRO A CA 1
ATOM 724 C C . PRO A 1 95 ? 19.464 4.031 -26.691 1.00 51.59 95 PRO A C 1
ATOM 726 O O . PRO A 1 95 ? 20.284 3.163 -26.384 1.00 51.59 95 PRO A O 1
ATOM 729 N N . ALA A 1 96 ? 18.236 3.750 -27.112 1.00 51.97 96 ALA A N 1
ATOM 730 C CA . ALA A 1 96 ? 17.747 2.407 -27.378 1.00 51.97 96 ALA A CA 1
ATOM 731 C C . ALA A 1 96 ? 18.506 1.788 -28.565 1.00 51.97 96 ALA A C 1
ATOM 733 O O . ALA A 1 96 ? 18.010 1.759 -29.686 1.00 51.97 96 ALA A O 1
ATOM 734 N N . VAL A 1 97 ? 19.721 1.289 -28.334 1.00 45.81 97 VAL A N 1
ATOM 735 C CA . VAL A 1 97 ? 20.328 0.320 -29.243 1.00 45.81 97 VAL A CA 1
ATOM 736 C C . VAL A 1 97 ? 19.642 -1.006 -28.950 1.00 45.81 97 VAL A C 1
ATOM 738 O O . VAL A 1 97 ? 19.782 -1.579 -27.869 1.00 45.81 97 VAL A O 1
ATOM 741 N N . LEU A 1 98 ? 18.818 -1.420 -29.909 1.00 48.41 98 LEU A N 1
ATOM 742 C CA . LEU A 1 98 ? 18.117 -2.695 -29.992 1.00 48.41 98 LEU A CA 1
ATOM 743 C C . LEU A 1 98 ? 19.111 -3.865 -29.917 1.00 48.41 98 LEU A C 1
ATOM 745 O O . LEU A 1 98 ? 19.465 -4.463 -30.923 1.00 48.41 98 LEU A O 1
ATOM 749 N N . SER A 1 99 ? 19.535 -4.217 -28.709 1.00 38.38 99 SER A N 1
ATOM 750 C CA . SER A 1 99 ? 20.061 -5.543 -28.406 1.00 38.38 99 SER A CA 1
ATOM 751 C C . SER A 1 99 ? 18.986 -6.259 -27.609 1.00 38.38 99 SER A C 1
ATOM 753 O O . SER A 1 99 ? 18.811 -6.028 -26.411 1.00 38.38 99 SER A O 1
ATOM 755 N N . GLN A 1 100 ? 18.237 -7.102 -28.315 1.00 43.62 100 GLN A N 1
ATOM 756 C CA . GLN A 1 100 ? 17.091 -7.880 -27.836 1.00 43.62 100 GLN A CA 1
ATOM 757 C C . GLN A 1 100 ? 17.414 -8.725 -26.579 1.00 43.62 100 GLN A C 1
ATOM 759 O O . GLN A 1 100 ? 16.506 -9.083 -25.834 1.00 43.62 100 GLN A O 1
ATOM 764 N N . ASP A 1 101 ? 18.701 -8.931 -26.266 1.00 40.06 101 ASP A N 1
ATOM 765 C CA . ASP A 1 101 ? 19.186 -9.631 -25.068 1.00 40.06 101 ASP A CA 1
ATOM 766 C C . ASP A 1 101 ? 19.572 -8.746 -23.865 1.00 40.06 101 ASP A C 1
ATOM 768 O O . ASP A 1 101 ? 19.583 -9.233 -22.733 1.00 40.06 101 ASP A O 1
ATOM 772 N N . GLN A 1 102 ? 19.820 -7.441 -24.041 1.00 38.78 102 GLN A N 1
ATOM 773 C CA . GLN A 1 102 ? 20.122 -6.511 -22.931 1.00 38.78 102 GLN A CA 1
ATOM 774 C C . GLN A 1 102 ? 18.891 -5.729 -22.431 1.00 38.78 102 GLN A C 1
ATOM 776 O O . GLN A 1 102 ? 18.957 -5.024 -21.422 1.00 38.78 102 GLN A O 1
ATOM 781 N N . ALA A 1 103 ? 17.735 -5.922 -23.075 1.00 40.09 103 ALA A N 1
ATOM 782 C CA . ALA A 1 103 ? 16.433 -5.350 -22.710 1.00 40.09 103 ALA A CA 1
ATOM 783 C C . ALA A 1 103 ? 15.844 -5.883 -21.378 1.00 40.09 103 ALA A C 1
ATOM 785 O O . ALA A 1 103 ? 14.778 -5.451 -20.933 1.00 40.09 103 ALA A O 1
ATOM 786 N N . LYS A 1 104 ? 16.548 -6.790 -20.686 1.00 40.12 104 LYS A N 1
ATOM 787 C CA . LYS A 1 104 ? 16.168 -7.402 -19.396 1.00 40.12 104 LYS A CA 1
ATOM 788 C C . LYS A 1 104 ? 16.541 -6.526 -18.191 1.00 40.12 104 LYS A C 1
ATOM 790 O O . LYS A 1 104 ? 17.068 -6.982 -17.183 1.00 40.12 104 LYS A O 1
ATOM 795 N N . GLY A 1 105 ? 16.311 -5.220 -18.288 1.00 39.00 105 GLY A N 1
ATOM 796 C CA . GLY A 1 105 ? 16.730 -4.261 -17.269 1.00 39.00 105 GLY A CA 1
ATOM 797 C C . GLY A 1 105 ? 15.673 -3.988 -16.197 1.00 39.00 105 GLY A C 1
ATOM 798 O O . GLY A 1 105 ? 15.131 -2.889 -16.197 1.00 39.00 105 GLY A O 1
ATOM 799 N N . LEU A 1 106 ? 15.422 -4.901 -15.249 1.00 48.53 106 LEU A N 1
ATOM 800 C CA . LEU A 1 106 ? 14.680 -4.740 -13.964 1.00 48.53 106 LEU A CA 1
ATOM 801 C C . LEU A 1 106 ? 13.242 -4.155 -13.966 1.00 48.53 106 LEU A C 1
ATOM 803 O O . LEU A 1 106 ? 12.537 -4.261 -12.971 1.00 48.53 106 LEU A O 1
ATOM 807 N N . ILE A 1 107 ? 12.795 -3.482 -15.030 1.00 50.88 107 ILE A N 1
ATOM 808 C CA . ILE A 1 107 ? 11.511 -2.751 -15.092 1.00 50.88 107 ILE A CA 1
ATOM 809 C C . ILE A 1 107 ? 10.797 -2.977 -16.439 1.00 50.88 107 ILE A C 1
ATOM 811 O O . ILE A 1 107 ? 9.613 -2.671 -16.565 1.00 50.88 107 ILE A O 1
ATOM 815 N N . GLN A 1 108 ? 11.477 -3.512 -17.463 1.00 49.09 108 GLN A N 1
ATOM 816 C CA . GLN A 1 108 ? 10.850 -3.791 -18.767 1.00 49.09 108 GLN A CA 1
ATOM 817 C C . GLN A 1 108 ? 10.394 -5.246 -18.930 1.00 49.09 108 GLN A C 1
ATOM 819 O O . GLN A 1 108 ? 9.422 -5.481 -19.630 1.00 49.09 108 GLN A O 1
ATOM 824 N N . GLN A 1 109 ? 11.006 -6.181 -18.201 1.00 51.78 109 GLN A N 1
ATOM 825 C CA . GLN A 1 109 ? 10.545 -7.558 -17.988 1.00 51.78 109 GLN A CA 1
ATOM 826 C C . GLN A 1 109 ? 11.059 -8.027 -16.624 1.00 51.78 109 GLN A C 1
ATOM 828 O O . GLN A 1 109 ? 11.787 -9.012 -16.522 1.00 51.78 109 GLN A O 1
ATOM 833 N N . GLY A 1 110 ? 10.801 -7.236 -15.580 1.00 58.62 110 GLY A N 1
ATOM 834 C CA . GLY A 1 110 ? 11.264 -7.628 -14.258 1.00 58.62 110 GLY A CA 1
ATOM 835 C C . GLY A 1 110 ? 10.598 -8.938 -13.856 1.00 58.62 110 GLY A C 1
ATOM 836 O O . GLY A 1 110 ? 9.391 -9.094 -14.059 1.00 58.62 110 GLY A O 1
ATOM 837 N N . SER A 1 111 ? 11.375 -9.888 -13.334 1.00 81.88 111 SER A N 1
ATOM 838 C CA . SER A 1 111 ? 10.804 -11.105 -12.749 1.00 81.88 111 SER A CA 1
ATOM 839 C C . SER A 1 111 ? 9.757 -10.706 -11.708 1.00 81.88 111 SER A C 1
ATOM 841 O O . SER A 1 111 ? 9.901 -9.665 -11.061 1.00 81.88 111 SER A O 1
ATOM 843 N N . ALA A 1 112 ? 8.727 -11.528 -11.493 1.00 84.81 112 ALA A N 1
ATOM 844 C CA . ALA A 1 112 ? 7.730 -11.285 -10.449 1.00 84.81 112 ALA A CA 1
ATOM 845 C C . ALA A 1 112 ? 8.385 -10.898 -9.106 1.00 84.81 112 ALA A C 1
ATOM 847 O O . ALA A 1 112 ? 7.917 -9.987 -8.431 1.00 84.81 112 ALA A O 1
ATOM 848 N N . LYS A 1 113 ? 9.540 -11.498 -8.779 1.00 88.31 113 LYS A N 1
ATOM 849 C CA . LYS A 1 113 ? 10.335 -11.176 -7.583 1.00 88.31 113 LYS A CA 1
ATOM 850 C C . LYS A 1 113 ? 10.812 -9.721 -7.525 1.00 88.31 113 LYS A C 1
ATOM 852 O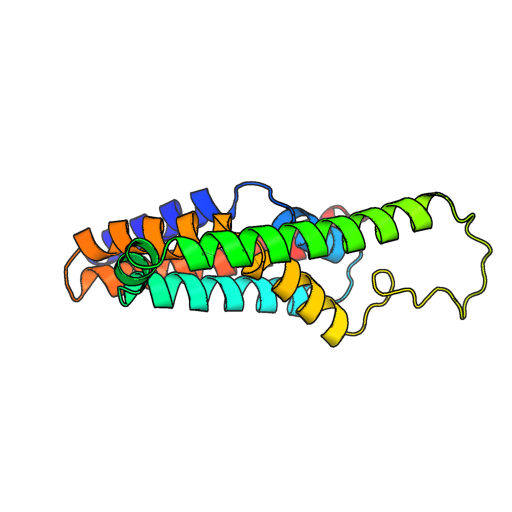 O . LYS A 1 113 ? 10.748 -9.102 -6.470 1.00 88.31 113 LYS A O 1
ATOM 857 N N . GLU A 1 114 ? 11.285 -9.173 -8.638 1.00 85.75 114 GLU A N 1
ATOM 858 C CA . GLU A 1 114 ? 11.800 -7.799 -8.700 1.00 85.75 114 GLU A CA 1
ATOM 859 C C . GLU A 1 114 ? 10.672 -6.785 -8.517 1.00 85.75 114 GLU A C 1
ATOM 861 O O . GLU A 1 114 ? 10.831 -5.796 -7.808 1.00 85.75 114 GLU A O 1
ATOM 866 N N . ILE A 1 115 ? 9.508 -7.066 -9.105 1.00 88.38 115 ILE A N 1
ATOM 867 C CA . ILE A 1 115 ? 8.306 -6.241 -8.957 1.00 88.38 115 ILE A CA 1
ATOM 868 C C . ILE A 1 115 ? 7.845 -6.225 -7.501 1.00 88.38 115 ILE A C 1
ATOM 870 O O . ILE A 1 115 ? 7.573 -5.151 -6.970 1.00 88.38 115 ILE A O 1
ATOM 874 N N . ILE A 1 116 ? 7.809 -7.388 -6.846 1.00 91.94 116 ILE A N 1
ATOM 875 C CA . ILE A 1 116 ? 7.461 -7.489 -5.424 1.00 91.94 116 ILE A CA 1
ATOM 876 C C . ILE A 1 116 ? 8.459 -6.679 -4.587 1.00 91.94 116 ILE A C 1
ATOM 878 O O . ILE A 1 116 ? 8.036 -5.877 -3.763 1.00 91.94 116 ILE A O 1
ATOM 882 N N . LEU A 1 117 ? 9.769 -6.814 -4.830 1.00 90.56 117 LEU A N 1
ATOM 883 C CA . LEU A 1 117 ? 10.798 -6.073 -4.091 1.00 90.56 117 LEU A CA 1
ATOM 884 C C . LEU A 1 117 ? 10.657 -4.554 -4.258 1.00 90.56 117 LEU A C 1
ATOM 886 O O . LEU A 1 117 ? 10.778 -3.815 -3.285 1.00 90.56 117 LEU A O 1
ATOM 890 N N . ILE A 1 118 ? 10.381 -4.087 -5.479 1.00 88.94 118 ILE A N 1
ATOM 891 C CA . ILE A 1 118 ? 10.171 -2.663 -5.750 1.00 88.94 118 ILE A CA 1
ATOM 892 C C . ILE A 1 118 ? 8.924 -2.162 -5.020 1.00 88.94 118 ILE A C 1
ATOM 894 O O . ILE A 1 118 ? 9.003 -1.130 -4.367 1.00 88.94 118 ILE A O 1
ATOM 898 N N . ILE A 1 119 ? 7.796 -2.876 -5.091 1.00 92.06 119 ILE A N 1
ATOM 899 C CA . ILE A 1 119 ? 6.562 -2.471 -4.400 1.00 92.06 119 ILE A CA 1
ATOM 900 C C . ILE A 1 119 ? 6.776 -2.467 -2.887 1.00 92.06 119 ILE A C 1
ATOM 902 O O . ILE A 1 119 ? 6.444 -1.480 -2.244 1.00 92.06 119 ILE A O 1
ATOM 906 N N . MET A 1 120 ? 7.400 -3.508 -2.327 1.00 92.56 120 MET A N 1
ATOM 907 C CA . MET A 1 120 ? 7.752 -3.549 -0.905 1.00 92.56 120 MET A CA 1
ATOM 908 C C . MET A 1 120 ? 8.637 -2.365 -0.512 1.00 92.56 120 MET A C 1
ATOM 910 O O . MET A 1 120 ? 8.360 -1.720 0.490 1.00 92.56 120 MET A O 1
ATOM 914 N N . GLY A 1 121 ? 9.659 -2.041 -1.308 1.00 90.00 121 GLY A N 1
ATOM 915 C CA . GLY A 1 121 ? 10.522 -0.889 -1.057 1.00 90.00 121 GLY A CA 1
ATOM 916 C C . GLY A 1 121 ? 9.763 0.436 -1.123 1.00 90.00 121 GLY A C 1
ATOM 917 O O . GLY A 1 121 ? 9.888 1.256 -0.224 1.00 90.00 121 GLY A O 1
ATOM 918 N N . ILE A 1 122 ? 8.935 0.633 -2.150 1.00 89.69 122 ILE A N 1
ATOM 919 C CA . ILE A 1 122 ? 8.155 1.862 -2.333 1.00 89.69 122 ILE A CA 1
ATOM 920 C C . ILE A 1 122 ? 7.105 2.038 -1.229 1.00 89.69 122 ILE A C 1
ATOM 922 O O . ILE A 1 122 ? 6.918 3.157 -0.760 1.00 89.69 122 ILE A O 1
ATOM 926 N N . SER A 1 123 ? 6.423 0.968 -0.819 1.00 90.50 123 SER A N 1
ATOM 927 C CA . SER A 1 123 ? 5.386 1.031 0.212 1.00 90.50 123 SER A CA 1
ATOM 928 C C . SER A 1 123 ? 5.984 1.099 1.613 1.00 90.50 123 SER A C 1
ATOM 930 O O . SER A 1 123 ? 5.702 2.037 2.344 1.00 90.50 123 SER A O 1
ATOM 932 N N . LEU A 1 124 ? 6.835 0.142 1.997 1.00 90.38 124 LEU A N 1
ATOM 933 C CA . LEU A 1 124 ? 7.316 0.009 3.379 1.00 90.38 124 LEU A CA 1
ATOM 934 C C . LEU A 1 124 ? 8.407 1.016 3.742 1.00 90.38 124 LEU A C 1
ATOM 936 O O . LEU A 1 124 ? 8.568 1.337 4.911 1.00 90.38 124 LEU A O 1
ATOM 940 N N . LEU A 1 125 ? 9.168 1.536 2.777 1.00 88.06 125 LEU A N 1
ATOM 941 C CA . LEU A 1 125 ? 10.124 2.607 3.073 1.00 88.06 125 LEU A CA 1
ATOM 942 C C . LEU A 1 125 ? 9.494 4.002 2.983 1.00 88.06 125 LEU A C 1
ATOM 944 O O . LEU A 1 125 ? 10.190 4.998 3.166 1.00 88.06 125 LEU A O 1
ATOM 948 N N . ASN A 1 126 ? 8.192 4.100 2.710 1.00 87.75 126 ASN A N 1
ATOM 949 C CA . ASN A 1 126 ? 7.482 5.367 2.745 1.00 87.75 126 ASN A CA 1
ATOM 950 C C . ASN A 1 126 ? 6.994 5.648 4.178 1.00 87.75 126 ASN A C 1
ATOM 952 O O . ASN A 1 126 ? 6.006 5.048 4.596 1.00 87.75 126 ASN A O 1
ATOM 956 N N . PRO A 1 127 ? 7.605 6.582 4.933 1.00 84.81 127 PRO A N 1
ATOM 957 C CA . PRO A 1 127 ? 7.174 6.876 6.304 1.00 84.81 127 PRO A CA 1
ATOM 958 C C . PRO A 1 127 ? 5.705 7.323 6.380 1.00 84.81 127 PRO A C 1
ATOM 960 O O . PRO A 1 127 ? 5.031 7.061 7.374 1.00 84.81 127 PRO A O 1
ATOM 963 N N . HIS A 1 128 ? 5.187 7.935 5.311 1.00 86.62 128 HIS A N 1
ATOM 964 C CA . HIS A 1 128 ? 3.805 8.396 5.232 1.00 86.62 128 HIS A CA 1
ATOM 965 C C . HIS A 1 128 ? 2.794 7.242 5.285 1.00 86.62 128 HIS A C 1
ATOM 967 O O . HIS A 1 128 ? 1.715 7.407 5.847 1.00 86.62 128 HIS A O 1
ATOM 973 N N . VAL A 1 129 ? 3.147 6.047 4.781 1.00 90.31 129 VAL A N 1
ATOM 974 C CA . VAL A 1 129 ? 2.216 4.905 4.771 1.00 90.31 129 VAL A CA 1
ATOM 975 C C . VAL A 1 129 ? 1.812 4.513 6.189 1.00 90.31 129 VAL A C 1
ATOM 977 O O . VAL A 1 129 ? 0.661 4.163 6.432 1.00 90.31 129 VAL A O 1
ATOM 980 N N . TYR A 1 130 ? 2.739 4.608 7.144 1.00 89.62 130 TYR A N 1
ATOM 981 C CA . TYR A 1 130 ? 2.496 4.244 8.536 1.00 89.62 130 TYR A CA 1
ATOM 982 C C . TYR A 1 130 ? 1.564 5.240 9.221 1.00 89.62 130 TYR A C 1
ATOM 984 O O . TYR A 1 130 ? 0.692 4.838 9.991 1.00 89.62 130 TYR A O 1
ATOM 992 N N . LEU A 1 131 ? 1.718 6.528 8.911 1.00 87.88 131 LEU A N 1
ATOM 993 C CA . LEU A 1 131 ? 0.848 7.574 9.436 1.0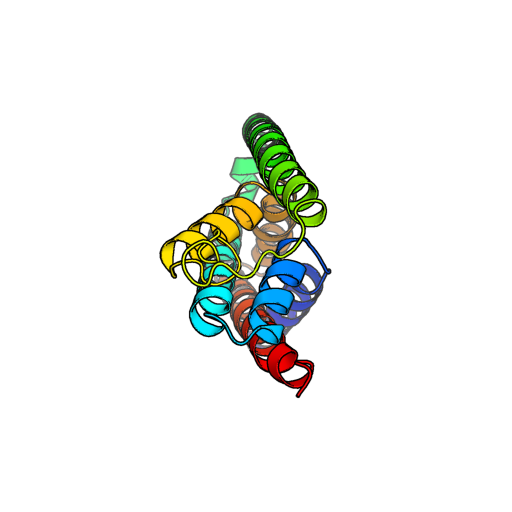0 87.88 131 LEU A CA 1
ATOM 994 C C . LEU A 1 131 ? -0.578 7.418 8.900 1.00 87.88 131 LEU A C 1
ATOM 996 O O . LEU A 1 131 ? -1.521 7.412 9.686 1.00 87.88 131 LEU A O 1
ATOM 1000 N N . ASP A 1 132 ? -0.735 7.193 7.597 1.00 88.94 132 ASP A N 1
ATOM 1001 C CA . ASP A 1 132 ? -2.058 7.063 6.982 1.00 88.94 132 ASP A CA 1
ATOM 1002 C C . ASP A 1 132 ? -2.777 5.779 7.402 1.00 88.94 132 ASP A C 1
ATOM 1004 O O . ASP A 1 132 ? -3.959 5.795 7.747 1.00 88.94 132 ASP A O 1
ATOM 1008 N N . THR A 1 133 ? -2.077 4.643 7.368 1.00 91.38 133 THR A N 1
ATOM 1009 C CA . THR A 1 133 ? -2.720 3.327 7.506 1.00 91.38 133 THR A CA 1
ATOM 1010 C C . THR A 1 133 ? -2.705 2.801 8.934 1.00 91.38 133 THR A C 1
ATOM 1012 O O . THR A 1 133 ? -3.715 2.294 9.418 1.00 91.38 133 THR A O 1
ATOM 1015 N N . VAL A 1 134 ? -1.584 2.922 9.643 1.00 91.56 134 VAL A N 1
ATOM 1016 C CA . VAL A 1 134 ? -1.443 2.329 10.978 1.00 91.56 134 VAL A CA 1
ATOM 1017 C C . VAL A 1 134 ? -1.977 3.285 12.040 1.00 91.56 134 VAL A C 1
ATOM 1019 O O . VAL A 1 134 ? -2.734 2.864 12.914 1.00 91.56 134 VAL A O 1
ATOM 1022 N N . VAL A 1 135 ? -1.618 4.568 11.955 1.00 89.50 135 VAL A N 1
ATOM 1023 C CA . VAL A 1 135 ? -2.005 5.576 12.952 1.00 89.50 135 VAL A CA 1
ATOM 1024 C C . VAL A 1 135 ? -3.401 6.129 12.668 1.00 89.50 135 VAL A C 1
ATOM 1026 O O . VAL A 1 135 ? -4.276 6.021 13.521 1.00 89.50 135 VAL A O 1
ATOM 1029 N N . LEU A 1 136 ? -3.652 6.676 11.476 1.00 91.00 136 LEU A N 1
ATOM 1030 C CA . LEU A 1 136 ? -4.906 7.373 11.181 1.00 91.00 136 LEU A CA 1
ATOM 1031 C C . LEU A 1 136 ? -6.084 6.406 10.991 1.00 91.00 136 LEU A C 1
ATOM 1033 O O . LEU A 1 136 ? -7.083 6.528 11.703 1.00 91.00 136 LEU A O 1
ATOM 1037 N N . ILE A 1 137 ? -5.986 5.416 10.092 1.00 92.75 137 ILE A N 1
ATOM 1038 C CA . ILE A 1 137 ? -7.055 4.407 9.931 1.00 92.75 137 ILE A CA 1
ATOM 1039 C C . ILE A 1 137 ? -7.231 3.595 11.223 1.00 92.75 137 ILE A C 1
ATOM 1041 O O . ILE A 1 137 ? -8.367 3.384 11.649 1.00 92.75 137 ILE A O 1
ATOM 1045 N N . GLY A 1 138 ? -6.138 3.178 11.873 1.00 91.00 138 GLY A N 1
ATOM 1046 C CA . GLY A 1 138 ? -6.187 2.438 13.140 1.00 91.00 138 GLY A CA 1
ATOM 1047 C C . GLY A 1 138 ? -6.828 3.230 14.285 1.00 91.00 138 GLY A C 1
ATOM 1048 O O . GLY A 1 138 ? -7.716 2.721 14.970 1.00 91.00 138 GLY A O 1
ATOM 1049 N N . GLY A 1 139 ? -6.447 4.499 14.453 1.00 89.81 139 GLY A N 1
ATOM 1050 C CA . GLY A 1 139 ? -7.010 5.394 15.465 1.00 89.81 139 GLY A CA 1
ATOM 1051 C C . GLY A 1 139 ? -8.496 5.676 15.241 1.00 89.81 139 GLY A C 1
ATOM 1052 O O . GLY A 1 139 ? -9.289 5.614 16.180 1.00 89.81 139 GLY A O 1
ATOM 1053 N N . LEU A 1 140 ? -8.909 5.894 13.988 1.00 91.88 140 LEU A N 1
ATOM 1054 C CA . LEU A 1 140 ? -10.324 6.060 13.649 1.00 91.88 140 LEU A CA 1
ATOM 1055 C C . LEU A 1 140 ? -11.120 4.764 13.835 1.00 91.88 140 LEU A C 1
ATOM 1057 O O . LEU A 1 140 ? -12.261 4.819 14.291 1.00 91.88 140 LEU A O 1
ATOM 1061 N N . ALA A 1 141 ? -10.527 3.601 13.548 1.00 92.25 141 ALA A N 1
ATOM 1062 C CA . ALA A 1 141 ? -11.148 2.303 13.798 1.00 92.25 141 ALA A CA 1
ATOM 1063 C C . ALA A 1 141 ? -11.404 2.073 15.297 1.00 92.25 141 ALA A C 1
ATOM 1065 O O . ALA A 1 141 ? -12.475 1.585 15.665 1.00 92.25 141 ALA A O 1
ATOM 1066 N N . ALA A 1 142 ? -10.464 2.467 16.165 1.00 89.69 142 ALA A N 1
ATOM 1067 C CA . ALA A 1 142 ? -10.576 2.306 17.616 1.00 89.69 142 ALA A CA 1
ATOM 1068 C C . ALA A 1 142 ? -11.803 3.025 18.213 1.00 89.69 142 ALA A C 1
ATOM 1070 O O . ALA A 1 142 ? -12.388 2.546 19.185 1.00 89.69 142 ALA A O 1
ATOM 1071 N N . GLY A 1 143 ? -12.262 4.115 17.587 1.00 88.88 143 GLY A N 1
ATOM 1072 C CA . GLY A 1 143 ? -13.467 4.847 17.994 1.00 88.88 143 GLY A CA 1
ATOM 1073 C C . GLY A 1 143 ? -14.788 4.075 17.841 1.00 88.88 143 GLY A C 1
ATOM 1074 O O . GLY A 1 143 ? -15.809 4.514 18.363 1.00 88.88 143 GLY A O 1
ATOM 1075 N N . TYR A 1 144 ? -14.797 2.924 17.155 1.00 89.38 144 TYR A N 1
ATOM 1076 C CA . TYR A 1 144 ? -16.002 2.112 16.922 1.00 89.38 144 TYR A CA 1
ATOM 1077 C C . TYR A 1 144 ? -16.188 0.955 17.924 1.00 89.38 144 TYR A C 1
ATOM 1079 O O . TYR A 1 144 ? -17.081 0.124 17.742 1.00 89.38 144 TYR A O 1
ATOM 1087 N N . GLY A 1 145 ? -15.372 0.891 18.981 1.00 87.62 145 GLY A N 1
ATOM 1088 C CA . GLY A 1 145 ? -15.418 -0.167 19.996 1.00 87.62 145 GLY A CA 1
ATOM 1089 C C . GLY A 1 145 ? -14.832 -1.504 19.523 1.00 87.62 145 GLY A C 1
ATOM 1090 O O . GLY A 1 145 ? -14.375 -1.640 18.387 1.00 87.62 145 GLY A O 1
ATOM 1091 N N . GLU A 1 146 ? -14.856 -2.515 20.401 1.00 84.81 146 GLU A N 1
ATOM 1092 C CA . GLU A 1 146 ? -14.134 -3.782 20.189 1.00 84.81 146 GLU A CA 1
ATOM 1093 C C . GLU A 1 146 ? -14.562 -4.540 18.930 1.00 84.81 146 GLU A C 1
ATOM 1095 O O . GLU A 1 146 ? -13.711 -4.978 18.171 1.00 84.81 146 GLU A O 1
ATOM 1100 N N . GLN A 1 147 ? -15.860 -4.673 18.655 1.00 87.75 147 GLN A N 1
ATOM 1101 C CA . GLN A 1 147 ? -16.314 -5.352 17.434 1.00 87.75 147 GLN A CA 1
ATOM 1102 C C . GLN A 1 147 ? -16.284 -4.421 16.214 1.00 87.75 147 GLN A C 1
ATOM 1104 O O . GLN A 1 147 ? -15.946 -4.845 15.107 1.00 87.75 147 GLN A O 1
ATOM 1109 N N . GLY A 1 148 ? -16.611 -3.139 16.404 1.00 91.19 148 GLY A N 1
ATOM 1110 C CA . GLY A 1 148 ? -16.722 -2.169 15.317 1.00 91.19 148 GLY A CA 1
ATOM 1111 C C . GLY A 1 148 ? -15.388 -1.849 14.644 1.00 91.19 148 GLY A C 1
ATOM 1112 O O . GLY A 1 148 ? -15.373 -1.678 13.425 1.00 91.19 148 GLY A O 1
ATOM 1113 N N . LYS A 1 149 ? -14.270 -1.850 15.388 1.00 93.00 149 LYS A N 1
ATOM 1114 C CA . LYS A 1 149 ? -12.928 -1.612 14.828 1.00 93.00 149 LYS A CA 1
ATOM 1115 C C . LYS A 1 149 ? -12.547 -2.638 13.757 1.00 93.00 149 LYS A C 1
ATOM 1117 O O . LYS A 1 149 ? -12.010 -2.265 12.717 1.00 93.00 149 LYS A O 1
ATOM 1122 N N . TYR A 1 150 ? -12.896 -3.914 13.954 1.00 94.69 150 TYR A N 1
ATOM 1123 C CA . TYR A 1 150 ? -12.614 -4.974 12.982 1.00 94.69 150 TYR A CA 1
ATOM 1124 C C . TYR A 1 150 ? -13.471 -4.834 11.725 1.00 94.69 150 TYR A C 1
ATOM 1126 O O . TYR A 1 150 ? -12.971 -4.993 10.617 1.00 94.69 150 TYR A O 1
ATOM 1134 N N . ILE A 1 151 ? -14.749 -4.484 11.884 1.00 95.44 151 ILE A N 1
ATOM 1135 C CA . ILE A 1 151 ? -15.668 -4.265 10.759 1.00 95.44 151 ILE A CA 1
ATOM 1136 C C . ILE A 1 151 ? -15.235 -3.051 9.930 1.00 95.44 151 ILE A C 1
ATOM 1138 O O . ILE A 1 151 ? -15.256 -3.097 8.701 1.00 95.44 151 ILE A O 1
ATOM 1142 N N . PHE A 1 152 ? -14.817 -1.976 10.600 1.00 96.19 152 PHE A N 1
ATOM 1143 C CA . PHE A 1 152 ? -14.255 -0.793 9.958 1.00 96.19 152 PHE A CA 1
ATOM 1144 C C . PHE A 1 152 ? -12.969 -1.136 9.193 1.00 96.19 152 PHE A C 1
ATOM 1146 O O . PHE A 1 152 ? -12.844 -0.819 8.011 1.00 96.19 152 PHE A O 1
ATOM 1153 N N . GLY A 1 153 ? -12.046 -1.850 9.846 1.00 95.44 153 GLY A N 1
ATOM 1154 C CA . GLY A 1 153 ? -10.797 -2.322 9.251 1.00 95.44 153 GLY A CA 1
ATOM 1155 C C . GLY A 1 153 ? -11.015 -3.196 8.018 1.00 95.44 153 GL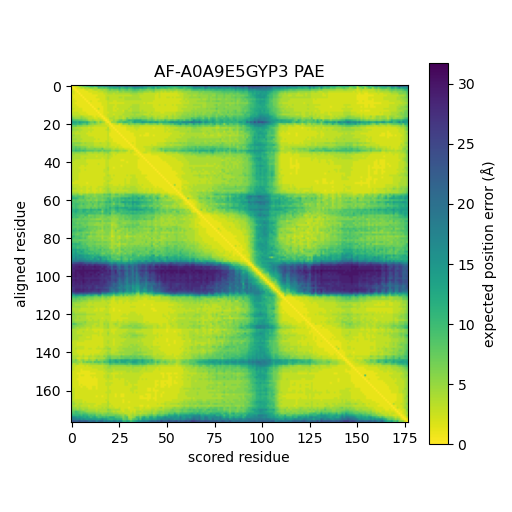Y A C 1
ATOM 1156 O O . GLY A 1 153 ? -10.390 -2.963 6.989 1.00 95.44 153 GLY A O 1
ATOM 1157 N N . LEU A 1 154 ? -11.955 -4.144 8.084 1.00 96.25 154 LEU A N 1
ATOM 1158 C CA . LEU A 1 154 ? -12.345 -4.983 6.947 1.00 96.25 154 LEU A CA 1
ATOM 1159 C C . LEU A 1 154 ? -12.848 -4.152 5.762 1.00 96.25 154 LEU A C 1
ATOM 1161 O O . LEU A 1 154 ? -12.491 -4.441 4.621 1.00 96.25 154 LEU A O 1
ATOM 1165 N N . GLY A 1 155 ? -13.632 -3.102 6.021 1.00 96.62 155 GLY A N 1
ATOM 1166 C CA . GLY A 1 155 ? -14.054 -2.156 4.987 1.00 96.62 155 GLY A CA 1
ATOM 1167 C C . GLY A 1 155 ? -12.864 -1.505 4.284 1.00 96.62 155 GLY A C 1
ATOM 1168 O O . GLY A 1 155 ? -12.785 -1.533 3.056 1.00 96.62 155 GLY A O 1
ATOM 1169 N N . ALA A 1 156 ? -11.909 -0.980 5.054 1.00 96.62 156 ALA A N 1
ATOM 1170 C CA . ALA A 1 156 ? -10.704 -0.345 4.518 1.00 96.62 156 ALA A CA 1
ATOM 1171 C C . ALA A 1 156 ? -9.802 -1.333 3.746 1.00 96.62 156 ALA A C 1
ATOM 1173 O O . ALA A 1 156 ? -9.287 -1.005 2.678 1.00 96.62 156 ALA A O 1
ATOM 1174 N N . MET A 1 157 ? -9.658 -2.567 4.238 1.00 97.38 157 MET A N 1
ATOM 1175 C CA . MET A 1 157 ? -8.917 -3.636 3.556 1.00 97.38 157 MET A CA 1
ATOM 1176 C C . MET A 1 157 ? -9.536 -3.978 2.196 1.00 97.38 157 MET A C 1
ATOM 1178 O O . MET A 1 157 ? -8.826 -4.071 1.194 1.00 97.38 157 MET A O 1
ATOM 1182 N N . ILE A 1 158 ? -10.864 -4.129 2.137 1.00 97.44 158 ILE A N 1
ATOM 1183 C CA . ILE A 1 158 ? -11.575 -4.408 0.883 1.00 97.44 158 ILE A CA 1
ATOM 1184 C C . ILE A 1 158 ? -11.451 -3.228 -0.086 1.00 97.44 158 ILE A C 1
ATOM 1186 O O . ILE A 1 158 ? -11.252 -3.450 -1.280 1.00 97.44 158 ILE A O 1
ATOM 1190 N N . ALA A 1 159 ? -11.482 -1.988 0.409 1.00 96.56 159 ALA A N 1
ATOM 1191 C CA . ALA A 1 159 ? -11.237 -0.811 -0.420 1.00 96.56 159 ALA A CA 1
ATOM 1192 C C . ALA A 1 159 ? -9.861 -0.854 -1.105 1.00 96.56 159 ALA A C 1
ATOM 1194 O O . ALA A 1 159 ? -9.782 -0.574 -2.301 1.00 96.56 159 ALA A O 1
ATOM 1195 N N . SER A 1 160 ? -8.805 -1.274 -0.395 1.00 95.25 160 SER A N 1
ATOM 1196 C CA . SER A 1 160 ? -7.460 -1.433 -0.972 1.00 95.25 160 SER A CA 1
ATOM 1197 C C . SER A 1 160 ? -7.434 -2.456 -2.116 1.00 95.25 160 SER A C 1
ATOM 1199 O O . SER A 1 160 ? -6.895 -2.187 -3.193 1.00 95.25 160 SER A O 1
ATOM 1201 N N . PHE A 1 161 ? -8.077 -3.616 -1.934 1.00 96.50 161 PHE A N 1
ATOM 1202 C CA . PHE A 1 161 ? -8.215 -4.615 -3.000 1.00 96.50 161 PHE A CA 1
ATOM 1203 C C . PHE A 1 161 ? -8.977 -4.065 -4.205 1.00 96.50 161 PHE A C 1
ATOM 1205 O O . PHE A 1 161 ? -8.488 -4.143 -5.333 1.00 96.50 161 PHE A O 1
ATOM 1212 N N . CYS A 1 162 ? -10.154 -3.479 -3.981 1.00 96.75 162 CYS A N 1
ATOM 1213 C CA . CYS A 1 162 ? -10.953 -2.899 -5.055 1.00 96.75 162 CYS A CA 1
ATOM 1214 C C . CYS A 1 162 ? -10.156 -1.844 -5.829 1.00 96.75 162 CYS A C 1
ATOM 1216 O O . CYS A 1 162 ? -10.141 -1.874 -7.058 1.00 96.75 162 CYS A O 1
ATOM 1218 N N . TRP A 1 163 ? -9.450 -0.958 -5.124 1.00 95.56 163 TRP A N 1
ATOM 1219 C CA . TRP A 1 163 ? -8.677 0.117 -5.730 1.00 95.56 163 TRP A CA 1
ATOM 1220 C C . TRP A 1 163 ? -7.507 -0.390 -6.575 1.00 95.56 163 TRP A C 1
ATOM 1222 O O . TRP A 1 163 ? -7.438 -0.071 -7.760 1.00 95.56 163 TRP A O 1
ATOM 1232 N N . PHE A 1 164 ? -6.596 -1.198 -6.022 1.00 94.88 164 PHE A N 1
ATOM 1233 C CA . PHE A 1 164 ? -5.397 -1.609 -6.764 1.00 94.88 164 PHE A CA 1
ATOM 1234 C C . PHE A 1 164 ? -5.711 -2.513 -7.953 1.00 94.88 164 PHE A C 1
ATOM 1236 O O . PHE A 1 164 ? -5.050 -2.409 -8.991 1.00 94.88 164 PHE A O 1
ATOM 1243 N N . PHE A 1 165 ? -6.731 -3.368 -7.844 1.00 95.56 165 PHE A N 1
ATOM 1244 C CA . PHE A 1 165 ? -7.190 -4.160 -8.980 1.00 95.56 165 PHE A CA 1
ATOM 1245 C C . PHE A 1 165 ? -7.877 -3.277 -10.028 1.00 95.56 165 PHE A C 1
ATOM 1247 O O . PHE A 1 165 ? -7.556 -3.402 -11.210 1.00 95.56 165 PHE A O 1
ATOM 1254 N N . ALA A 1 166 ? -8.746 -2.342 -9.625 1.00 94.88 166 ALA A N 1
ATOM 1255 C CA . ALA A 1 166 ? -9.362 -1.398 -10.557 1.00 94.88 166 ALA A CA 1
ATOM 1256 C C . ALA A 1 166 ? -8.311 -0.541 -11.276 1.00 94.88 166 ALA A C 1
ATOM 1258 O O . ALA A 1 166 ? -8.355 -0.417 -12.497 1.00 94.88 166 ALA A O 1
ATOM 1259 N N . LEU A 1 167 ? -7.321 -0.015 -10.552 1.00 93.19 167 LEU A N 1
ATOM 1260 C CA . LEU A 1 167 ? -6.247 0.799 -11.111 1.00 93.19 167 LEU A CA 1
ATOM 1261 C C . LEU A 1 167 ? -5.354 -0.018 -12.051 1.00 93.19 167 LEU A C 1
ATOM 1263 O O . LEU A 1 167 ? -5.115 0.386 -13.186 1.00 93.19 167 LEU A O 1
ATOM 1267 N N . GLY A 1 168 ? -4.876 -1.184 -11.608 1.00 92.06 168 GLY A N 1
ATOM 1268 C CA . GLY A 1 168 ? -3.962 -2.019 -12.385 1.00 92.06 168 GLY A CA 1
ATOM 1269 C C . GLY A 1 168 ? -4.593 -2.573 -13.663 1.00 92.06 168 GLY A C 1
ATOM 1270 O O . GLY A 1 168 ? -3.980 -2.521 -14.731 1.00 92.06 168 GLY A O 1
ATOM 1271 N N . TYR A 1 169 ? -5.820 -3.096 -13.583 1.00 92.88 169 TYR A N 1
ATOM 1272 C CA . TYR A 1 169 ? -6.521 -3.626 -14.754 1.00 92.88 169 TYR A CA 1
ATOM 1273 C C . TYR A 1 169 ? -7.153 -2.525 -15.607 1.00 92.88 169 TYR A C 1
ATOM 1275 O O . TYR A 1 169 ? -7.088 -2.620 -16.830 1.00 92.88 169 TYR A O 1
ATOM 1283 N N . GLY A 1 170 ? -7.684 -1.462 -14.999 1.00 92.12 170 GLY A N 1
ATOM 1284 C CA . GLY A 1 170 ? -8.219 -0.302 -15.717 1.00 92.12 170 GLY A CA 1
ATOM 1285 C C . GLY A 1 170 ? -7.152 0.403 -16.553 1.00 92.12 170 GLY A C 1
ATOM 1286 O O . GLY A 1 170 ? -7.398 0.766 -17.699 1.00 92.12 170 GLY A O 1
ATOM 1287 N N . ALA A 1 171 ? -5.918 0.476 -16.054 1.00 89.69 171 ALA A N 1
ATOM 1288 C CA . ALA A 1 171 ? -4.778 1.011 -16.794 1.00 89.69 171 ALA A CA 1
ATOM 1289 C C . ALA A 1 171 ? -4.457 0.253 -18.095 1.00 89.69 171 ALA A C 1
ATOM 1291 O O . ALA A 1 171 ? -3.877 0.835 -19.009 1.00 89.69 171 ALA A O 1
ATOM 1292 N N . ARG A 1 172 ? -4.857 -1.022 -18.225 1.00 86.06 172 ARG A N 1
ATOM 1293 C CA . ARG A 1 172 ? -4.676 -1.782 -19.476 1.00 86.06 172 ARG A CA 1
ATOM 1294 C C . ARG A 1 172 ? -5.476 -1.195 -20.636 1.00 86.06 172 ARG A C 1
ATOM 1296 O O . ARG A 1 172 ? -5.074 -1.388 -21.781 1.00 86.06 172 ARG A O 1
ATOM 1303 N N . LEU A 1 173 ? -6.585 -0.511 -20.344 1.00 85.56 173 LEU A N 1
ATOM 1304 C CA . LEU A 1 173 ? -7.434 0.151 -21.340 1.00 85.56 173 LEU A CA 1
ATOM 1305 C C . LEU A 1 173 ? -6.773 1.409 -21.917 1.00 85.56 173 LEU A C 1
ATOM 1307 O O . LEU A 1 173 ? -7.121 1.833 -23.010 1.00 85.56 173 LEU A O 1
ATOM 1311 N N . LEU A 1 174 ? -5.804 1.983 -21.198 1.00 83.62 174 LEU A N 1
ATOM 1312 C CA . LEU A 1 174 ? -5.036 3.159 -21.614 1.00 83.62 174 LEU A CA 1
ATOM 1313 C C . LEU A 1 174 ? -3.752 2.790 -22.375 1.00 83.62 174 LEU A C 1
ATOM 1315 O O . LEU A 1 174 ? -2.971 3.670 -22.732 1.00 83.62 174 LEU A O 1
ATOM 1319 N N . ALA A 1 175 ? -3.492 1.496 -22.583 1.00 77.62 175 ALA A N 1
ATOM 1320 C CA . ALA A 1 175 ? -2.330 1.043 -23.331 1.00 77.62 175 ALA A CA 1
ATOM 1321 C C . ALA A 1 175 ? -2.502 1.383 -24.824 1.00 77.62 175 ALA A C 1
ATOM 1323 O O . ALA A 1 175 ? -3.523 0.989 -25.393 1.00 77.62 175 ALA A O 1
ATOM 1324 N N . PRO A 1 176 ? -1.537 2.071 -25.466 1.00 68.19 176 PRO A N 1
ATOM 1325 C CA . PRO A 1 176 ? -1.595 2.314 -26.903 1.00 68.19 176 PRO A CA 1
ATOM 1326 C C . 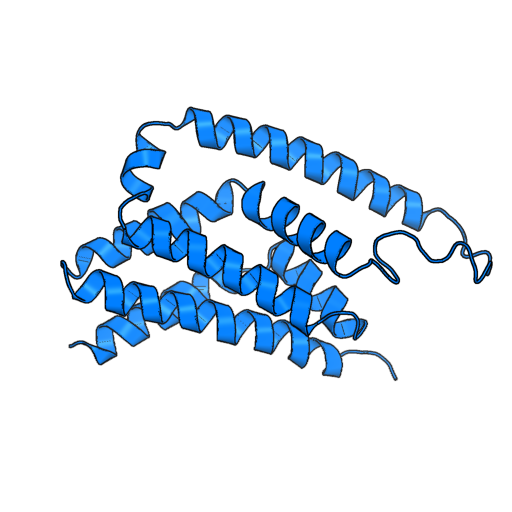PRO A 1 176 ? -1.615 0.978 -27.663 1.00 68.19 176 PRO A C 1
ATOM 1328 O O . PRO A 1 176 ? -0.954 0.020 -27.246 1.00 68.19 176 PRO A O 1
ATOM 1331 N N . PHE A 1 177 ? -2.436 0.928 -28.716 1.00 57.91 177 PHE A N 1
ATOM 1332 C CA . PHE A 1 177 ? -2.609 -0.229 -29.598 1.00 57.91 177 PHE A CA 1
ATOM 1333 C C . PHE A 1 177 ? -1.383 -0.458 -30.480 1.00 57.91 177 PHE A C 1
ATOM 1335 O O . PHE A 1 177 ? -0.790 0.549 -30.932 1.00 57.91 177 PHE A O 1
#

pLDDT: mean 84.67, std 13.92, range [38.38, 97.44]

Solvent-accessible surface area (backbone atoms only — not comparable to full-atom values): 9062 Å² total; per-residue (Å²): 110,67,68,60,40,19,50,51,21,19,54,52,34,35,61,63,68,64,54,86,43,73,59,55,53,49,38,34,52,31,5,36,66,69,47,62,33,67,61,50,23,51,50,53,26,50,52,51,36,52,39,32,51,40,4,48,74,50,48,26,69,54,48,72,74,40,59,65,56,50,52,54,32,38,55,53,24,51,53,50,49,50,54,52,47,51,54,53,52,59,52,74,74,53,80,86,71,88,44,89,81,70,59,68,62,67,74,75,62,39,54,72,67,49,51,48,53,51,50,49,48,56,50,71,24,32,50,62,51,48,49,55,30,16,34,48,49,9,55,60,18,57,76,51,44,88,70,39,12,56,42,15,40,52,20,22,39,50,25,39,44,56,47,35,46,48,44,14,58,54,25,42,76,71,34,85,130

Foldseek 3Di:
DLVVLLQLLQVLLLVLVVPDDPLLVLLLVCLLLVAPNVLSLVLQLVVLLVLLVLLQVPCLVVCVVCVVVLVVLQVQLVVVCVVVVVVVVVVVPDPPPPPVVVCQDLRNHNDSVSSSVVSCSRQRSPSVNNCSRRNVLSVVLVVLPDVSSVSSSNSSSVSSSVVSSCSNNVSNVVHDD

Mean predicted aligned error: 7.24 Å

Radius of gyration: 18.07 Å; Cα contacts (8 Å, |Δi|>4): 230; chains: 1; bounding box: 46×21×52 Å

Secondary structure (DSSP, 8-state):
-HHHHHHHHHHHHHHHHHS--HHHHHHHHHHHTTSSHHHHHHHHHHHHHHHHHHHHTTHHHHHHH-HHHHHHHHHHHHHHHHHHHHHHHHHHTS-----TTT---SSSS--HHHHHHHHHHHHHT-HHHIIIIIIIIHHHHHTTHHHHHHHHHHHHHHHHHHHHHHHHHHGGGGS--